Protein AF-A0A9W7NEQ5-F1 (afdb_monomer_lite)

Sequence (188 aa):
MRLIPLAAILAFLASCGEAAPPPHLGVPGGDADRGKLHIARYGCAACHRIPGFGASGQVGPPLDDFAVRGYIGGVLPNQPQNLVAWIVDPPAHAPGTAMPNLGVSREEARDIAAYLHTLGRREAKVFPPPRTLPVDPEAGEAERARAEARLNGYGWVDGQPGLARIPIDRAMELLESRGWDGIDHDPH

InterPro domains:
  IPR009056 Cytochrome c-like domain [PF00034] (33-119)
  IPR009056 Cytochrome c-like domain [PS51007] (30-120)
  IPR036909 Cytochrome c-like domain superfamily [G3DSA:1.10.760.10] (3-131)
  IPR036909 Cytochrome c-like domain superfamily [SSF46626] (2-120)

Radius of gyration: 28.55 Å; chains: 1; bounding box: 71×62×78 Å

pLDDT: mean 80.07, std 18.1, range [42.03, 98.75]

Structure (mmCIF, N/CA/C/O backbone):
data_AF-A0A9W7NEQ5-F1
#
_entry.id   AF-A0A9W7NEQ5-F1
#
loop_
_atom_site.group_PDB
_atom_site.id
_atom_site.type_symbol
_atom_site.label_atom_id
_atom_site.label_alt_id
_atom_site.label_comp_id
_atom_site.label_asym_id
_atom_site.label_entity_id
_atom_site.label_seq_id
_atom_site.pdbx_PDB_ins_code
_atom_site.Cartn_x
_atom_site.Cartn_y
_atom_site.Cartn_z
_atom_site.occupancy
_atom_site.B_iso_or_equiv
_atom_site.auth_seq_id
_atom_site.auth_comp_id
_atom_site.auth_asym_id
_atom_site.auth_atom_id
_atom_site.pdbx_PDB_model_num
ATOM 1 N N . MET A 1 1 ? 0.800 46.866 43.612 1.00 43.44 1 MET A N 1
ATOM 2 C CA . MET A 1 1 ? 0.175 45.541 43.801 1.00 43.44 1 MET A CA 1
ATOM 3 C C . MET A 1 1 ? -0.835 45.333 42.674 1.00 43.44 1 MET A C 1
ATOM 5 O O . MET A 1 1 ? -1.922 45.887 42.736 1.00 43.44 1 MET A O 1
ATOM 9 N N . ARG A 1 2 ? -0.438 44.678 41.576 1.00 45.62 2 ARG A N 1
ATOM 10 C CA . ARG A 1 2 ? -1.340 44.319 40.468 1.00 45.62 2 ARG A CA 1
ATOM 11 C C . ARG A 1 2 ? -1.388 42.797 40.412 1.00 45.62 2 ARG A C 1
ATOM 13 O O . ARG A 1 2 ? -0.387 42.168 40.092 1.00 45.62 2 ARG A O 1
ATOM 20 N N . LEU A 1 3 ? -2.520 42.240 40.830 1.00 51.78 3 LEU A N 1
ATOM 21 C CA . LEU A 1 3 ? -2.814 40.813 40.787 1.00 51.78 3 LEU A CA 1
ATOM 22 C C . LEU A 1 3 ? -3.040 40.429 39.323 1.00 51.78 3 LEU A C 1
ATOM 24 O O . LEU A 1 3 ? -4.019 40.854 38.715 1.00 51.78 3 LEU A O 1
ATOM 28 N N . ILE A 1 4 ? -2.108 39.673 38.749 1.00 55.28 4 ILE A N 1
ATOM 29 C CA . ILE A 1 4 ? -2.294 39.018 37.454 1.00 55.28 4 ILE A CA 1
ATOM 30 C C . ILE A 1 4 ? -3.106 37.745 37.741 1.00 55.28 4 ILE A C 1
ATOM 32 O O . ILE A 1 4 ? -2.661 36.941 38.564 1.00 55.28 4 ILE A O 1
ATOM 36 N N . PRO A 1 5 ? -4.299 37.552 37.149 1.00 50.84 5 PRO A N 1
ATOM 37 C CA . PRO A 1 5 ? -5.112 36.379 37.432 1.00 50.84 5 PRO A CA 1
ATOM 38 C C . PRO A 1 5 ? -4.415 35.126 36.892 1.00 50.84 5 PRO A C 1
ATOM 40 O O . PRO A 1 5 ? -4.170 34.990 35.695 1.00 50.84 5 PRO A O 1
ATOM 43 N N . LEU A 1 6 ? -4.134 34.195 37.803 1.00 52.03 6 LEU A N 1
ATOM 44 C CA . LEU A 1 6 ? -3.516 32.880 37.595 1.00 52.03 6 LEU A CA 1
ATOM 45 C C . LEU A 1 6 ? -4.436 31.893 36.833 1.00 52.03 6 LEU A C 1
ATOM 47 O O . LEU A 1 6 ? -4.402 30.693 37.072 1.00 52.03 6 LEU A O 1
ATOM 51 N N . ALA A 1 7 ? -5.304 32.394 35.952 1.00 49.19 7 ALA A N 1
ATOM 52 C CA . ALA A 1 7 ? -6.324 31.615 35.244 1.00 49.19 7 ALA A CA 1
ATOM 53 C C . ALA A 1 7 ? -5.970 31.339 33.770 1.00 49.19 7 ALA A C 1
ATOM 55 O O . ALA A 1 7 ? -6.752 30.723 33.056 1.00 49.19 7 ALA A O 1
ATOM 56 N N . ALA A 1 8 ? -4.797 31.774 33.303 1.00 48.91 8 ALA A N 1
ATOM 57 C CA . ALA A 1 8 ? -4.395 31.674 31.897 1.00 48.91 8 ALA A CA 1
ATOM 58 C C . ALA A 1 8 ? -3.292 30.626 31.628 1.00 48.91 8 ALA A C 1
ATOM 60 O O . ALA A 1 8 ? -2.572 30.743 30.643 1.00 48.91 8 ALA A O 1
ATOM 61 N N . ILE A 1 9 ? -3.124 29.616 32.495 1.00 55.94 9 ILE A N 1
ATOM 62 C CA . ILE A 1 9 ? -2.055 28.591 32.372 1.00 55.94 9 ILE A CA 1
ATOM 63 C C . ILE A 1 9 ? -2.632 27.168 32.176 1.00 55.94 9 ILE A C 1
ATOM 65 O O . ILE A 1 9 ? -1.968 26.171 32.424 1.00 55.94 9 ILE A O 1
ATOM 69 N N . LEU A 1 10 ? -3.875 27.023 31.704 1.00 54.09 10 LEU A N 1
ATOM 70 C CA . LEU A 1 10 ? -4.526 25.703 31.583 1.00 54.09 10 LEU A CA 1
ATOM 71 C C . LEU A 1 10 ? -5.261 25.475 30.253 1.00 54.09 10 LEU A C 1
ATOM 73 O O . LEU A 1 10 ? -6.306 24.840 30.214 1.00 54.09 10 LEU A O 1
ATOM 77 N N . ALA A 1 11 ? -4.704 25.957 29.140 1.00 52.69 11 ALA A N 1
ATOM 78 C CA . ALA A 1 11 ? -5.268 25.701 27.808 1.00 52.69 11 ALA A CA 1
ATOM 79 C C . ALA A 1 11 ? -4.212 25.322 26.750 1.00 52.69 11 ALA A C 1
ATOM 81 O O . ALA A 1 11 ? -4.318 25.727 25.598 1.00 52.69 11 ALA A O 1
ATOM 82 N N . PHE A 1 12 ? -3.186 24.549 27.126 1.00 54.44 12 PHE A N 1
ATOM 83 C CA . PHE A 1 12 ? -2.159 24.059 26.189 1.00 54.44 12 PHE A CA 1
ATOM 84 C C . PHE A 1 12 ? -1.875 22.553 26.328 1.00 54.44 12 PHE A C 1
ATOM 86 O O . PHE A 1 12 ? -0.744 22.102 26.191 1.00 54.44 12 PHE A O 1
ATOM 93 N N . LEU A 1 13 ? -2.904 21.746 26.598 1.00 58.00 13 LEU A N 1
ATOM 94 C CA . LEU A 1 13 ? -2.793 20.282 26.618 1.00 58.00 13 LEU A CA 1
ATOM 95 C C . LEU A 1 13 ? -3.934 19.637 25.828 1.00 58.00 13 LEU A C 1
ATOM 97 O O . LEU A 1 13 ? -4.789 18.973 26.398 1.00 58.00 13 LEU A O 1
ATOM 101 N N . ALA A 1 14 ? -3.960 19.851 24.512 1.00 51.56 14 ALA A N 1
ATOM 102 C CA . ALA A 1 14 ? -4.689 18.983 23.583 1.00 51.56 14 ALA A CA 1
ATOM 103 C C . ALA A 1 14 ? -4.223 19.232 22.141 1.00 51.56 14 ALA A C 1
ATOM 105 O O . ALA A 1 14 ? -4.971 19.716 21.300 1.00 51.56 14 ALA A O 1
ATOM 106 N N . SER A 1 15 ? -2.968 18.901 21.847 1.00 46.69 15 SER A N 1
ATOM 107 C CA . SER A 1 15 ? -2.581 18.575 20.472 1.00 46.69 15 SER A CA 1
ATOM 108 C C . SER A 1 15 ? -1.949 17.190 20.463 1.00 46.69 15 SER A C 1
ATOM 110 O O . SER A 1 15 ? -0.786 16.999 20.126 1.00 46.69 15 SER A O 1
ATOM 112 N N . CYS A 1 16 ? -2.735 16.194 20.875 1.00 54.56 16 CYS A N 1
ATOM 113 C CA . CYS A 1 16 ? -2.556 14.838 20.371 1.00 54.56 16 CYS A CA 1
ATOM 114 C C . CYS A 1 16 ? -3.200 14.801 18.982 1.00 54.56 16 CYS A C 1
ATOM 116 O O . CYS A 1 16 ? -4.266 14.227 18.787 1.00 54.56 16 CYS A O 1
ATOM 118 N N . GLY A 1 17 ? -2.598 15.517 18.032 1.00 46.06 17 GLY A N 1
ATOM 119 C CA . GLY A 1 17 ? -2.930 15.349 16.630 1.00 46.06 17 GLY A CA 1
ATOM 120 C C . GLY A 1 17 ? -2.322 14.031 16.189 1.00 46.06 17 GLY A C 1
ATOM 121 O O . GLY A 1 17 ? -1.107 13.953 16.017 1.00 46.06 17 GLY A O 1
ATOM 122 N N . GLU A 1 18 ? -3.150 12.998 16.040 1.00 54.78 18 GLU A N 1
ATOM 123 C CA . GLU A 1 18 ? -2.786 11.827 15.250 1.00 54.78 18 GLU A CA 1
ATOM 124 C C . GLU A 1 18 ? -2.321 12.377 13.900 1.00 54.78 18 GLU A C 1
ATOM 126 O O . GLU A 1 18 ? -3.115 12.977 13.170 1.00 54.78 18 GLU A O 1
ATOM 131 N N . ALA A 1 19 ? -1.016 12.311 13.625 1.00 54.59 19 ALA A N 1
ATOM 132 C CA . ALA A 1 19 ? -0.466 12.918 12.425 1.00 54.59 19 ALA A CA 1
ATOM 133 C C . ALA A 1 19 ? -1.208 12.318 11.228 1.00 54.59 19 ALA A C 1
ATOM 135 O O . ALA A 1 19 ? -1.122 11.108 10.977 1.00 54.59 19 ALA A O 1
ATOM 136 N N . ALA A 1 20 ? -1.987 13.158 10.541 1.00 57.09 20 ALA A N 1
ATOM 137 C CA . ALA A 1 20 ? -2.668 12.765 9.323 1.00 57.09 20 ALA A CA 1
ATOM 138 C C . ALA A 1 20 ? -1.617 12.175 8.368 1.00 57.09 20 ALA A C 1
ATOM 140 O O . ALA A 1 20 ? -0.475 12.654 8.356 1.00 57.09 20 ALA A O 1
ATOM 141 N N . PRO A 1 21 ? -1.953 11.119 7.602 1.00 59.00 21 PRO A N 1
ATOM 142 C CA . PRO A 1 21 ? -1.030 10.602 6.605 1.00 59.00 21 PRO A CA 1
ATOM 143 C C . PRO A 1 21 ? -0.540 11.766 5.739 1.00 59.00 21 PRO A C 1
ATOM 145 O O . PRO A 1 21 ? -1.328 12.672 5.438 1.00 59.00 21 PRO A O 1
ATOM 148 N N . PRO A 1 22 ? 0.748 11.783 5.354 1.00 63.16 22 PRO A N 1
ATOM 149 C CA . PRO A 1 22 ? 1.239 12.828 4.476 1.00 63.16 22 PRO A CA 1
ATOM 150 C C . PRO A 1 22 ? 0.346 12.876 3.224 1.00 63.16 22 PRO A C 1
ATOM 152 O O . PRO A 1 22 ? -0.146 11.826 2.805 1.00 63.16 22 PRO A O 1
ATOM 155 N N . PRO A 1 23 ? 0.120 14.054 2.614 1.00 65.62 23 PRO A N 1
ATOM 156 C CA . PRO A 1 23 ? -0.931 14.236 1.607 1.00 65.62 23 PRO A CA 1
ATOM 157 C C . PRO A 1 23 ? -0.896 13.216 0.459 1.00 65.62 23 PRO A C 1
ATOM 159 O O . PRO A 1 23 ? -1.940 12.823 -0.049 1.00 65.62 23 PRO A O 1
ATOM 162 N N . HIS A 1 24 ? 0.299 12.739 0.096 1.00 72.44 24 HIS A N 1
ATOM 163 C CA . HIS A 1 24 ? 0.505 11.743 -0.957 1.00 72.44 24 HIS A CA 1
ATOM 164 C C . HIS A 1 24 ? 0.035 10.322 -0.595 1.00 72.44 24 HIS A C 1
ATOM 166 O O . HIS A 1 24 ? -0.167 9.511 -1.489 1.00 72.44 24 HIS A O 1
ATOM 172 N N . LEU A 1 25 ? -0.157 10.008 0.690 1.00 82.50 25 LEU A N 1
ATOM 173 C CA . LEU A 1 25 ? -0.662 8.716 1.166 1.00 82.50 25 LEU A CA 1
ATOM 174 C C . LEU A 1 25 ? -2.154 8.746 1.519 1.00 82.50 25 LEU A C 1
ATOM 176 O O . LEU A 1 25 ? -2.711 7.703 1.866 1.00 82.50 25 LEU A O 1
ATOM 180 N N . GLY A 1 26 ? -2.817 9.902 1.430 1.00 87.88 26 GLY A N 1
ATOM 181 C CA . GLY A 1 26 ? -4.265 9.984 1.593 1.00 87.88 26 GLY A CA 1
ATOM 182 C C . GLY A 1 26 ? -4.972 9.143 0.529 1.00 87.88 26 GLY A C 1
ATOM 183 O O . GLY A 1 26 ? -4.686 9.283 -0.656 1.00 87.88 26 GLY A O 1
ATOM 184 N N . VAL A 1 27 ? -5.889 8.265 0.942 1.00 93.62 27 VAL A N 1
ATOM 185 C CA . VAL A 1 27 ? -6.661 7.409 0.030 1.00 93.62 27 VAL A CA 1
ATOM 186 C C . VAL A 1 27 ? -8.074 7.985 -0.104 1.00 93.62 27 VAL A C 1
ATOM 188 O O . VAL A 1 27 ? -8.868 7.843 0.828 1.00 93.62 27 VAL A O 1
ATOM 191 N N . PRO A 1 28 ? -8.426 8.654 -1.221 1.00 92.19 28 PRO A N 1
ATOM 192 C CA . PRO A 1 28 ? -9.745 9.258 -1.374 1.00 92.19 28 PRO A CA 1
ATOM 193 C C . PRO A 1 28 ? -10.868 8.225 -1.245 1.00 92.19 28 PRO A C 1
ATOM 195 O O . PRO A 1 28 ? -10.876 7.206 -1.940 1.00 92.19 28 PRO A O 1
ATOM 198 N N . GLY A 1 29 ? -11.819 8.505 -0.353 1.00 93.25 29 GLY A N 1
ATOM 199 C CA . GLY A 1 29 ? -12.940 7.611 -0.058 1.00 93.25 29 GLY A CA 1
ATOM 200 C C . GLY A 1 29 ? -12.568 6.345 0.721 1.00 93.25 29 GLY A C 1
ATOM 201 O O . GLY A 1 29 ? -13.421 5.475 0.841 1.00 93.25 29 GLY A O 1
ATOM 202 N N . GLY A 1 30 ? -11.333 6.224 1.218 1.00 96.44 30 GLY A N 1
ATOM 203 C CA . GLY A 1 30 ? -10.921 5.139 2.107 1.00 96.44 30 GLY A CA 1
ATOM 204 C C . GLY A 1 30 ? -11.098 5.503 3.583 1.00 96.44 30 GLY A C 1
ATOM 205 O O . GLY A 1 30 ? -10.831 6.632 3.993 1.00 96.44 30 GLY A O 1
ATOM 206 N N . ASP A 1 31 ? -11.515 4.528 4.378 1.00 96.75 31 ASP A N 1
ATOM 207 C CA . ASP A 1 31 ? -11.691 4.604 5.827 1.00 96.75 31 ASP A CA 1
ATOM 208 C C . ASP A 1 31 ? -10.787 3.568 6.508 1.00 96.75 31 ASP A C 1
ATOM 210 O O . ASP A 1 31 ? -10.919 2.361 6.292 1.00 96.75 31 ASP A O 1
ATOM 214 N N . ALA A 1 32 ? -9.841 4.042 7.322 1.00 95.31 32 ALA A N 1
ATOM 215 C CA . ALA A 1 32 ? -8.855 3.184 7.971 1.00 95.31 32 ALA A CA 1
ATOM 216 C C . ALA A 1 32 ? -9.473 2.246 9.025 1.00 95.31 32 ALA A C 1
ATOM 218 O O . ALA A 1 32 ? -8.981 1.128 9.203 1.00 95.31 32 ALA A O 1
ATOM 219 N N . ASP A 1 33 ? -10.553 2.653 9.693 1.00 95.00 33 ASP A N 1
ATOM 220 C CA . ASP A 1 33 ? -11.215 1.817 10.695 1.00 95.00 33 ASP A CA 1
ATOM 221 C C . ASP A 1 33 ? -11.945 0.659 10.015 1.00 95.00 33 ASP A C 1
ATOM 223 O O . ASP A 1 33 ? -11.783 -0.500 10.411 1.00 95.00 33 ASP A O 1
ATOM 227 N N . ARG A 1 34 ? -12.656 0.936 8.912 1.00 97.88 34 ARG A N 1
ATOM 228 C CA . ARG A 1 34 ? -13.213 -0.127 8.057 1.00 97.88 34 ARG A CA 1
ATOM 229 C C . ARG A 1 34 ? -12.116 -0.992 7.444 1.00 97.88 34 ARG A C 1
ATOM 231 O O . ARG A 1 34 ? -12.252 -2.213 7.404 1.00 97.88 34 ARG A O 1
ATOM 238 N N . GLY A 1 35 ? -10.995 -0.391 7.050 1.00 97.69 35 GLY A N 1
ATOM 239 C CA . GLY A 1 35 ? -9.832 -1.099 6.519 1.00 97.69 35 GLY A CA 1
ATOM 240 C C . GLY A 1 35 ? -9.308 -2.165 7.470 1.00 97.69 35 GLY A C 1
ATOM 241 O O . GLY A 1 35 ? -9.060 -3.298 7.059 1.00 97.69 35 GLY A O 1
ATOM 242 N N . LYS A 1 36 ? -9.221 -1.839 8.763 1.00 96.25 36 LYS A N 1
ATOM 243 C CA . LYS A 1 36 ? -8.833 -2.793 9.807 1.00 96.25 36 LYS A CA 1
ATOM 244 C C . LYS A 1 36 ? -9.791 -3.988 9.889 1.00 96.25 36 LYS A C 1
ATOM 246 O O . LYS A 1 36 ? -9.337 -5.121 10.058 1.00 96.25 36 LYS A O 1
ATOM 251 N N . LEU A 1 37 ? -11.099 -3.757 9.746 1.00 97.25 37 LEU A N 1
ATOM 252 C CA . LEU A 1 37 ? -12.108 -4.825 9.728 1.00 97.25 37 LEU A CA 1
ATOM 253 C C . LEU A 1 37 ? -11.957 -5.720 8.493 1.00 97.25 37 LEU A C 1
ATOM 255 O O . LEU A 1 37 ? -11.988 -6.945 8.613 1.00 97.25 37 LEU A O 1
ATOM 259 N N . HIS A 1 38 ? -11.729 -5.128 7.319 1.00 98.12 38 HIS A N 1
ATOM 260 C CA . HIS A 1 38 ? -11.512 -5.883 6.084 1.00 98.12 38 HIS A CA 1
ATOM 261 C C . HIS A 1 38 ? -10.237 -6.724 6.144 1.00 98.12 38 HIS A C 1
ATOM 263 O O . HIS A 1 38 ? -10.257 -7.875 5.723 1.00 98.12 38 HIS A O 1
ATOM 269 N N . ILE A 1 39 ? -9.155 -6.210 6.739 1.00 97.44 39 ILE A N 1
ATOM 270 C CA . ILE A 1 39 ? -7.913 -6.973 6.958 1.00 97.44 39 ILE A CA 1
ATOM 271 C C . ILE A 1 39 ? -8.168 -8.229 7.798 1.00 97.44 39 ILE A C 1
ATOM 273 O O . ILE A 1 39 ? -7.636 -9.298 7.485 1.00 97.44 39 ILE A O 1
ATOM 277 N N . ALA A 1 40 ? -8.998 -8.122 8.842 1.00 95.75 40 ALA A N 1
ATOM 278 C CA . ALA A 1 40 ? -9.405 -9.280 9.634 1.00 95.75 40 ALA A CA 1
ATOM 279 C C . ALA A 1 40 ? -10.238 -10.262 8.796 1.00 95.75 40 ALA A C 1
ATOM 281 O O . ALA A 1 40 ? -9.951 -11.457 8.778 1.00 95.75 40 ALA A O 1
ATOM 282 N N . ARG A 1 41 ? -11.244 -9.752 8.076 1.00 97.31 41 ARG A N 1
ATOM 283 C CA . ARG A 1 41 ? -12.193 -10.551 7.288 1.00 97.31 41 ARG A CA 1
ATOM 284 C C . ARG A 1 41 ? -11.530 -11.310 6.138 1.00 97.31 41 ARG A C 1
ATOM 286 O O . ARG A 1 41 ? -11.829 -12.483 5.946 1.00 97.31 41 ARG A O 1
ATOM 293 N N . TYR A 1 42 ? -10.643 -10.656 5.391 1.00 97.81 42 TYR A N 1
ATOM 294 C CA . TYR A 1 42 ? -9.905 -11.255 4.274 1.00 97.81 42 TYR A CA 1
ATOM 295 C C . TYR A 1 42 ? -8.691 -12.079 4.730 1.00 97.81 42 TYR A C 1
ATOM 297 O O . TYR A 1 42 ? -7.998 -12.663 3.901 1.00 97.81 42 TYR A O 1
ATOM 305 N N . GLY A 1 43 ? -8.423 -12.149 6.040 1.00 95.94 43 GLY A N 1
ATOM 306 C CA . GLY A 1 43 ? -7.395 -13.022 6.596 1.00 95.94 43 GLY A CA 1
ATOM 307 C C . GLY A 1 43 ? -5.967 -12.607 6.242 1.00 95.94 43 GLY A C 1
ATOM 308 O O . GLY A 1 43 ? -5.084 -13.460 6.197 1.00 95.94 43 GLY A O 1
ATOM 309 N N . CYS A 1 44 ? -5.695 -11.316 6.020 1.00 97.31 44 CYS A N 1
ATOM 310 C CA . CYS A 1 44 ? -4.364 -10.852 5.600 1.00 97.31 44 CYS A CA 1
ATOM 311 C C . CYS A 1 44 ? -3.260 -11.252 6.600 1.00 97.31 44 CYS A C 1
ATOM 313 O O . CYS A 1 44 ? -2.124 -11.529 6.213 1.00 97.31 44 CYS A O 1
ATOM 315 N N . ALA A 1 45 ? -3.615 -11.339 7.886 1.00 95.62 45 ALA A N 1
ATOM 316 C CA . ALA A 1 45 ? -2.731 -11.747 8.976 1.00 95.62 45 ALA A CA 1
ATOM 317 C C . ALA A 1 45 ? -2.300 -13.233 8.925 1.00 95.62 45 ALA A C 1
ATOM 319 O O . ALA A 1 45 ? -1.369 -13.631 9.623 1.00 95.62 45 ALA A O 1
ATOM 320 N N . ALA A 1 46 ? -2.943 -14.064 8.093 1.00 95.44 46 ALA A N 1
ATOM 321 C CA . ALA A 1 46 ? -2.512 -15.444 7.856 1.00 95.44 46 ALA A CA 1
ATOM 322 C C . ALA A 1 46 ? -1.196 -15.510 7.062 1.00 95.44 46 ALA A C 1
ATOM 324 O O . ALA A 1 46 ? -0.402 -16.431 7.250 1.00 95.44 46 ALA A O 1
ATOM 325 N N . CYS A 1 47 ? -0.941 -14.517 6.204 1.00 97.19 47 CYS A N 1
ATOM 326 C CA . CYS A 1 47 ? 0.275 -14.440 5.392 1.00 97.19 47 CYS A CA 1
ATOM 327 C C . CYS A 1 47 ? 1.249 -13.372 5.888 1.00 97.19 47 CYS A C 1
ATOM 329 O O . CYS A 1 47 ? 2.454 -13.578 5.776 1.00 97.19 47 CYS A O 1
ATOM 331 N N . HIS A 1 48 ? 0.747 -12.272 6.447 1.00 97.62 48 HIS A N 1
ATOM 332 C CA . HIS A 1 48 ? 1.549 -11.136 6.888 1.00 97.62 48 HIS A CA 1
ATOM 333 C C . HIS A 1 48 ? 1.555 -10.993 8.409 1.00 97.62 48 HIS A C 1
ATOM 335 O O . HIS A 1 48 ? 0.554 -11.246 9.076 1.00 97.62 48 HIS A O 1
ATOM 341 N N . ARG A 1 49 ? 2.650 -10.462 8.954 1.00 95.12 49 ARG A N 1
ATOM 342 C CA . ARG A 1 49 ? 2.645 -9.848 10.284 1.00 95.12 49 ARG A CA 1
ATOM 343 C C . ARG A 1 49 ? 2.069 -8.440 10.189 1.00 95.12 49 ARG A C 1
ATOM 345 O O . ARG A 1 49 ? 2.548 -7.639 9.385 1.00 95.12 49 ARG A O 1
ATOM 352 N N . ILE A 1 50 ? 1.064 -8.145 11.011 1.00 94.06 50 ILE A N 1
ATOM 353 C CA . ILE A 1 50 ? 0.386 -6.845 11.048 1.00 94.06 50 ILE A CA 1
ATOM 354 C C . ILE A 1 50 ? 0.209 -6.428 12.517 1.00 94.06 50 ILE A C 1
ATOM 356 O O . ILE A 1 50 ? -0.364 -7.203 13.290 1.00 94.06 50 ILE A O 1
ATOM 360 N N . PRO A 1 51 ? 0.657 -5.228 12.932 1.00 88.25 51 PRO A N 1
ATOM 361 C CA . PRO A 1 51 ? 0.485 -4.760 14.303 1.00 88.25 51 PRO A CA 1
ATOM 362 C C . PRO A 1 51 ? -0.976 -4.797 14.760 1.00 88.25 51 PRO A C 1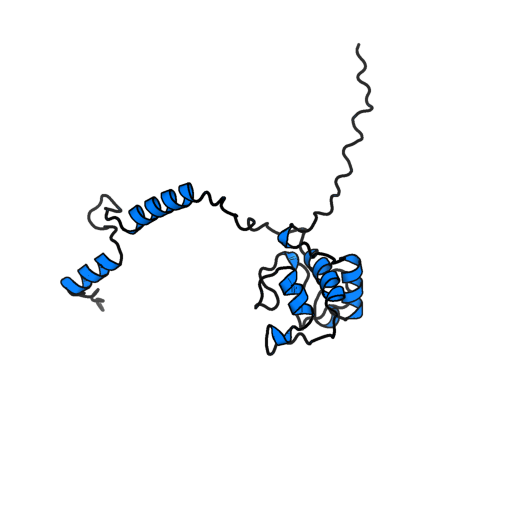
ATOM 364 O O . PRO A 1 51 ? -1.871 -4.295 14.082 1.00 88.25 51 PRO A O 1
ATOM 367 N N . GLY A 1 52 ? -1.223 -5.364 15.942 1.00 85.25 52 GLY A N 1
ATOM 368 C CA . GLY A 1 52 ? -2.565 -5.439 1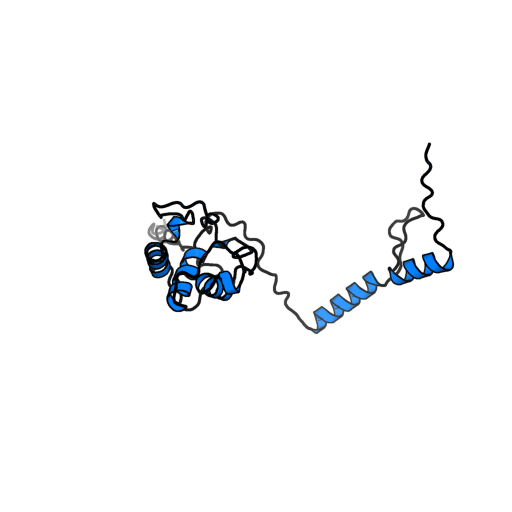6.527 1.00 85.25 52 GLY A CA 1
ATOM 369 C C . GLY A 1 52 ? -3.445 -6.580 16.007 1.00 85.25 52 GLY A C 1
ATOM 370 O O . GLY A 1 52 ? -4.615 -6.641 16.384 1.00 85.25 52 GLY A O 1
ATOM 371 N N . PHE A 1 53 ? -2.904 -7.491 15.194 1.00 88.88 53 PHE A N 1
ATOM 372 C CA . PHE A 1 53 ? -3.559 -8.741 14.804 1.00 88.88 53 PHE A CA 1
ATOM 373 C C . PHE A 1 53 ? -2.877 -9.924 15.502 1.00 88.88 53 PHE A C 1
ATOM 375 O O . PHE A 1 53 ? -1.655 -9.981 15.593 1.00 88.88 53 PHE A O 1
ATOM 382 N N . GLY A 1 54 ? -3.672 -10.861 16.033 1.00 75.62 54 GLY A N 1
ATOM 383 C CA . GLY A 1 54 ? -3.147 -12.010 16.787 1.00 75.62 54 GLY A CA 1
ATOM 384 C C . GLY A 1 54 ? -2.473 -13.075 15.913 1.00 75.62 54 GLY A C 1
ATOM 385 O O . GLY A 1 54 ? -1.572 -13.767 16.377 1.00 75.62 54 GLY A O 1
ATOM 386 N N . ALA A 1 55 ? -2.887 -13.193 14.648 1.00 78.88 55 ALA A N 1
ATOM 387 C CA . ALA A 1 55 ? -2.208 -14.025 13.659 1.00 78.88 55 ALA A CA 1
ATOM 388 C C . ALA A 1 55 ? -1.009 -13.270 13.059 1.00 78.88 55 ALA A C 1
ATOM 390 O O . ALA A 1 55 ? -1.066 -12.059 12.855 1.00 78.88 55 ALA A O 1
ATOM 391 N N . SER A 1 56 ? 0.082 -13.990 12.796 1.00 84.56 56 SER A N 1
ATOM 392 C CA . SER A 1 56 ? 1.341 -13.420 12.306 1.00 84.56 56 SER A CA 1
ATOM 393 C C . SER A 1 56 ? 1.970 -14.357 11.279 1.00 84.56 56 SER A C 1
ATOM 395 O O . SER A 1 56 ? 2.811 -15.203 11.597 1.00 84.56 56 SER A O 1
ATOM 397 N N . GLY A 1 57 ? 1.502 -14.239 10.039 1.00 88.12 57 GLY A N 1
ATOM 398 C CA . GLY A 1 57 ? 2.043 -14.984 8.911 1.00 88.12 57 GLY A CA 1
ATOM 399 C C . GLY A 1 57 ? 3.445 -14.517 8.510 1.00 88.12 57 GLY A C 1
ATOM 400 O O . GLY A 1 57 ? 3.830 -13.368 8.731 1.00 88.12 57 GLY A O 1
ATOM 401 N N . GLN A 1 58 ? 4.210 -15.430 7.911 1.00 91.25 58 GLN A N 1
ATOM 402 C CA . GLN A 1 58 ? 5.582 -15.192 7.429 1.00 91.25 58 GLN A CA 1
ATOM 403 C C . GLN A 1 58 ? 5.742 -15.496 5.931 1.00 91.25 58 GLN A C 1
ATOM 405 O O . GLN A 1 58 ? 6.851 -15.467 5.408 1.00 91.25 58 GLN A O 1
ATOM 410 N N . VAL A 1 59 ? 4.636 -15.801 5.243 1.00 94.62 59 VAL A N 1
ATOM 411 C CA . VAL A 1 59 ? 4.623 -16.042 3.792 1.00 94.62 59 VAL A CA 1
ATOM 412 C C . VAL A 1 59 ? 4.830 -14.727 3.044 1.00 94.62 59 VAL A C 1
ATOM 414 O O . VAL A 1 59 ? 5.624 -14.649 2.112 1.00 94.62 59 VAL A O 1
ATOM 417 N N . GLY A 1 60 ? 4.112 -13.687 3.465 1.00 93.75 60 GLY A N 1
ATOM 418 C CA . GLY A 1 60 ? 4.304 -12.325 2.998 1.00 93.75 60 GLY A CA 1
ATOM 419 C C . GLY A 1 60 ? 5.262 -11.556 3.912 1.00 93.75 60 GLY A C 1
ATOM 420 O O . GLY A 1 60 ? 5.421 -11.901 5.086 1.00 93.75 60 GLY A O 1
ATOM 421 N N . PRO A 1 61 ? 5.885 -10.473 3.415 1.00 94.12 61 PRO A N 1
ATOM 422 C CA . PRO A 1 61 ? 6.702 -9.609 4.255 1.00 94.12 61 PRO A CA 1
ATOM 423 C C . PRO A 1 61 ? 5.857 -8.980 5.378 1.00 94.12 61 PRO A C 1
ATOM 425 O O . PRO A 1 61 ? 4.653 -8.781 5.193 1.00 94.12 61 PRO A O 1
ATOM 428 N N . PRO A 1 62 ? 6.463 -8.595 6.516 1.00 94.75 62 PRO A N 1
ATOM 429 C CA . PRO A 1 62 ? 5.772 -7.817 7.551 1.00 94.75 62 PRO A CA 1
ATOM 430 C C . PRO A 1 62 ? 5.106 -6.564 6.970 1.00 94.75 62 PRO A C 1
ATOM 432 O O . PRO A 1 62 ? 5.548 -6.091 5.925 1.00 94.75 62 PRO A O 1
ATOM 435 N N . LEU A 1 63 ? 4.088 -5.995 7.617 1.00 95.88 63 LEU A N 1
ATOM 436 C CA . LEU A 1 63 ? 3.428 -4.745 7.192 1.00 95.88 63 LEU A CA 1
ATOM 437 C C . LEU A 1 63 ? 3.549 -3.615 8.230 1.00 95.88 63 LEU A C 1
ATOM 439 O O . LEU A 1 63 ? 2.954 -2.559 8.047 1.00 95.88 63 LEU A O 1
ATOM 443 N N . ASP A 1 64 ? 4.335 -3.814 9.291 1.00 92.38 64 ASP A N 1
ATOM 444 C CA . ASP A 1 64 ? 4.438 -2.912 10.449 1.00 92.38 64 ASP A CA 1
ATOM 445 C C . ASP A 1 64 ? 4.800 -1.461 10.075 1.00 92.38 64 ASP A C 1
ATOM 447 O O . ASP A 1 64 ? 4.242 -0.519 10.634 1.00 92.38 64 ASP A O 1
ATOM 451 N N . ASP A 1 65 ? 5.654 -1.299 9.061 1.00 91.12 65 ASP A N 1
ATOM 452 C CA . ASP A 1 65 ? 6.136 -0.009 8.557 1.00 91.12 65 ASP A CA 1
ATOM 453 C C . ASP A 1 65 ? 5.729 0.227 7.099 1.00 91.12 65 ASP A C 1
ATOM 455 O O . ASP A 1 65 ? 6.517 0.673 6.262 1.00 91.12 65 ASP A O 1
ATOM 459 N N . PHE A 1 66 ? 4.509 -0.163 6.734 1.00 94.56 66 PHE A N 1
ATOM 460 C CA . PHE A 1 66 ? 4.098 -0.136 5.335 1.00 94.56 66 PHE A CA 1
ATOM 461 C C . PHE A 1 66 ? 4.097 1.278 4.724 1.00 94.56 66 PHE A C 1
ATOM 463 O O . PHE A 1 66 ? 4.529 1.444 3.583 1.00 94.56 66 PHE A O 1
ATOM 470 N N . ALA A 1 67 ? 3.677 2.304 5.470 1.00 92.94 67 ALA A N 1
ATOM 471 C CA . ALA A 1 67 ? 3.544 3.671 4.958 1.00 92.94 67 ALA A CA 1
ATOM 472 C C . ALA A 1 67 ? 4.873 4.294 4.499 1.00 92.94 67 ALA A C 1
ATOM 474 O O . ALA A 1 67 ? 4.867 5.206 3.679 1.00 92.94 67 ALA A O 1
ATOM 475 N N . VAL A 1 68 ? 6.013 3.809 5.001 1.00 89.81 68 VAL A N 1
ATOM 476 C CA . VAL A 1 68 ? 7.342 4.344 4.652 1.00 89.81 68 VAL A CA 1
ATOM 477 C C . VAL A 1 68 ? 8.029 3.572 3.528 1.00 89.81 68 VAL A C 1
ATOM 479 O O . VAL A 1 68 ? 9.154 3.893 3.145 1.00 89.81 68 VAL A O 1
ATOM 482 N N . ARG A 1 69 ? 7.381 2.536 2.985 1.00 91.56 69 ARG A N 1
ATOM 483 C CA . ARG A 1 69 ? 7.942 1.749 1.883 1.00 91.56 69 ARG A CA 1
ATOM 484 C C . ARG A 1 69 ? 7.889 2.530 0.587 1.00 91.56 69 ARG A C 1
ATOM 486 O O . ARG A 1 69 ? 6.888 3.169 0.292 1.00 91.56 69 ARG A O 1
ATOM 493 N N . GLY A 1 70 ? 8.934 2.388 -0.226 1.00 93.44 70 GLY A N 1
ATOM 494 C CA . GLY A 1 70 ? 8.954 2.938 -1.582 1.00 93.44 70 GLY A CA 1
ATOM 495 C C . GLY A 1 70 ? 8.136 2.122 -2.587 1.00 93.44 70 GLY A C 1
ATOM 496 O O . GLY A 1 70 ? 7.608 2.693 -3.537 1.00 93.44 70 GLY A O 1
ATOM 497 N N . TYR A 1 71 ? 8.001 0.807 -2.369 1.00 95.62 71 TYR A N 1
ATOM 498 C CA . TYR A 1 71 ? 7.403 -0.115 -3.338 1.00 95.62 71 TYR A CA 1
ATOM 499 C C . TYR A 1 71 ? 6.421 -1.109 -2.709 1.00 95.62 71 TYR A C 1
ATOM 501 O O . TYR A 1 71 ? 6.612 -1.584 -1.589 1.00 95.62 71 TYR A O 1
ATOM 509 N N . ILE A 1 72 ? 5.404 -1.465 -3.489 1.00 97.44 72 ILE A N 1
ATOM 510 C CA . ILE A 1 72 ? 4.386 -2.481 -3.227 1.00 97.44 72 ILE A CA 1
ATOM 511 C C . ILE A 1 72 ? 4.749 -3.713 -4.054 1.00 97.44 72 ILE A C 1
ATOM 513 O O . ILE A 1 72 ? 4.980 -3.605 -5.261 1.00 97.44 72 ILE A O 1
ATOM 517 N N . GLY A 1 73 ? 4.868 -4.871 -3.399 1.00 94.06 73 GLY A N 1
ATOM 518 C CA . GLY A 1 73 ? 5.252 -6.124 -4.063 1.00 94.06 73 GLY A CA 1
ATOM 519 C C . GLY A 1 73 ? 6.620 -6.085 -4.759 1.00 94.06 73 GLY A C 1
ATOM 520 O O . GLY A 1 73 ? 6.910 -6.956 -5.567 1.00 94.06 73 GLY A O 1
ATOM 521 N N . GLY A 1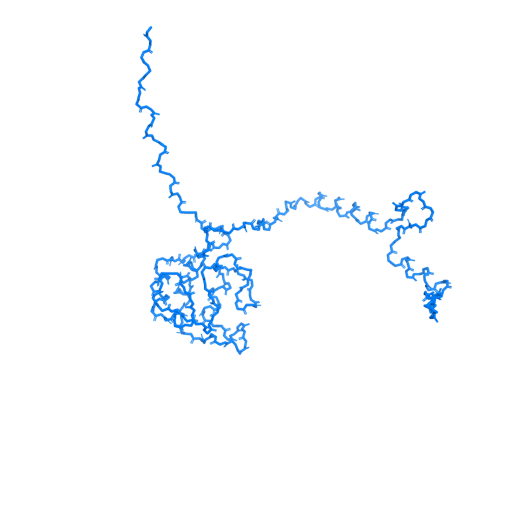 74 ? 7.438 -5.058 -4.494 1.00 95.38 74 GLY A N 1
ATOM 522 C CA . GLY A 1 74 ? 8.691 -4.801 -5.209 1.00 95.38 74 GLY A CA 1
ATOM 523 C C . GLY A 1 74 ? 8.529 -4.270 -6.640 1.00 95.38 74 GLY A C 1
ATOM 524 O O . GLY A 1 74 ? 9.539 -4.067 -7.302 1.00 95.38 74 GLY A O 1
ATOM 525 N N . VAL A 1 75 ? 7.301 -4.029 -7.116 1.00 96.19 75 VAL A N 1
ATOM 526 C CA . VAL A 1 75 ? 7.026 -3.728 -8.536 1.00 96.19 75 VAL A CA 1
ATOM 527 C C . VAL A 1 75 ? 6.320 -2.394 -8.778 1.00 96.19 75 VAL A C 1
ATOM 529 O O . VAL A 1 75 ? 6.541 -1.768 -9.810 1.00 96.19 75 VAL A O 1
ATOM 532 N N . LEU A 1 76 ? 5.492 -1.923 -7.841 1.00 95.69 76 LEU A N 1
ATOM 533 C CA . LEU A 1 76 ? 4.734 -0.678 -7.998 1.00 95.69 76 LEU A CA 1
ATOM 534 C C . LEU A 1 76 ? 5.199 0.370 -6.984 1.00 95.69 76 LEU A C 1
ATOM 536 O O . LEU A 1 76 ? 5.367 0.020 -5.818 1.00 95.69 76 LEU A O 1
ATOM 540 N N . PRO A 1 77 ? 5.347 1.654 -7.356 1.00 95.81 77 PRO A N 1
ATOM 541 C CA . PRO A 1 77 ? 5.572 2.720 -6.384 1.00 95.81 77 PRO A CA 1
ATOM 542 C C . PRO A 1 77 ? 4.452 2.766 -5.340 1.00 95.81 77 PRO A C 1
ATOM 544 O O . PRO A 1 77 ? 3.277 2.633 -5.699 1.00 95.81 77 PRO A O 1
ATOM 547 N N . ASN A 1 78 ? 4.797 2.986 -4.071 1.00 95.75 78 ASN A N 1
ATOM 548 C CA . ASN A 1 78 ? 3.830 3.042 -2.977 1.00 95.75 78 ASN A CA 1
ATOM 549 C C . ASN A 1 78 ? 3.001 4.331 -3.029 1.00 95.75 78 ASN A C 1
ATOM 551 O O . ASN A 1 78 ? 3.379 5.371 -2.494 1.00 95.75 78 ASN A O 1
ATOM 555 N N . GLN A 1 79 ? 1.895 4.259 -3.761 1.00 95.00 79 GLN A N 1
ATOM 556 C CA . GLN A 1 79 ? 0.935 5.334 -3.976 1.00 95.00 79 GLN A CA 1
ATOM 557 C C . GLN A 1 79 ? -0.481 4.774 -3.779 1.00 95.00 79 GLN A C 1
ATOM 559 O O . GLN A 1 79 ? -0.710 3.607 -4.119 1.00 95.00 79 GLN A O 1
ATOM 564 N N . PRO A 1 80 ? -1.451 5.575 -3.299 1.00 95.50 80 PRO A N 1
ATOM 565 C CA . PRO A 1 80 ? -2.814 5.126 -2.999 1.00 95.50 80 PRO A CA 1
ATOM 566 C C . PRO A 1 80 ? -3.460 4.278 -4.101 1.00 95.50 80 PRO A C 1
ATOM 568 O O . PRO A 1 80 ? -3.918 3.165 -3.854 1.00 95.50 80 PRO A O 1
ATOM 571 N N . GLN A 1 81 ? -3.450 4.770 -5.339 1.00 96.69 81 GLN A N 1
ATOM 572 C CA . GLN A 1 81 ? -4.048 4.090 -6.487 1.00 96.69 81 GLN A CA 1
ATOM 573 C C . GLN A 1 81 ? -3.368 2.755 -6.814 1.00 96.69 81 GLN A C 1
ATOM 575 O O . GLN A 1 81 ? -4.049 1.800 -7.188 1.00 96.69 81 GLN A O 1
ATOM 580 N N . ASN A 1 82 ? -2.049 2.674 -6.625 1.00 98.19 82 ASN A N 1
ATOM 581 C CA . ASN A 1 82 ? -1.277 1.464 -6.887 1.00 98.19 82 ASN A CA 1
ATOM 582 C C . ASN A 1 82 ? -1.546 0.410 -5.819 1.00 98.19 82 ASN A C 1
ATOM 584 O O . ASN A 1 82 ? -1.690 -0.762 -6.148 1.00 98.19 82 ASN A O 1
ATOM 588 N N . LEU A 1 83 ? -1.663 0.821 -4.554 1.00 98.44 83 LEU A N 1
ATOM 589 C CA . LEU A 1 83 ? -1.991 -0.096 -3.468 1.00 98.44 83 LEU A CA 1
ATOM 590 C C . LEU A 1 83 ? -3.395 -0.669 -3.626 1.00 98.44 83 LEU A C 1
ATOM 592 O O . LEU A 1 83 ? -3.586 -1.872 -3.485 1.00 98.44 83 LEU A O 1
ATOM 596 N N . VAL A 1 84 ? -4.363 0.172 -3.991 1.00 98.69 84 VAL A N 1
ATOM 597 C CA . VAL A 1 84 ? -5.723 -0.284 -4.297 1.00 98.69 84 VAL A CA 1
ATOM 598 C C . VAL A 1 84 ? -5.713 -1.278 -5.458 1.00 98.69 84 VAL A C 1
ATOM 600 O O . VAL A 1 84 ? -6.359 -2.315 -5.364 1.00 98.69 84 VAL A O 1
ATOM 603 N N . ALA A 1 85 ? -4.987 -0.990 -6.542 1.00 98.50 85 ALA A N 1
ATOM 604 C CA . ALA A 1 85 ? -4.892 -1.899 -7.685 1.00 98.50 85 ALA A CA 1
ATOM 605 C C . ALA A 1 85 ? -4.233 -3.237 -7.302 1.00 98.50 85 ALA A C 1
ATOM 607 O O . ALA A 1 85 ? -4.788 -4.294 -7.590 1.00 98.50 85 ALA A O 1
ATOM 608 N N . TRP A 1 86 ? -3.131 -3.181 -6.547 1.00 98.62 86 TRP A N 1
ATOM 609 C CA . TRP A 1 86 ? -2.442 -4.357 -6.025 1.00 98.62 86 TRP A CA 1
ATOM 610 C C . TRP A 1 86 ? -3.342 -5.229 -5.150 1.00 98.62 86 TRP A C 1
ATOM 612 O O . TRP A 1 86 ? -3.359 -6.434 -5.334 1.00 98.62 86 TRP A O 1
ATOM 622 N N . ILE A 1 87 ? -4.099 -4.650 -4.211 1.00 98.69 87 ILE A N 1
ATOM 623 C CA . ILE A 1 87 ? -4.987 -5.419 -3.320 1.00 98.69 87 ILE A CA 1
ATOM 624 C C . ILE A 1 87 ? -6.111 -6.109 -4.108 1.00 98.69 87 ILE A C 1
ATOM 626 O O . ILE A 1 87 ? -6.516 -7.213 -3.746 1.00 98.69 87 ILE A O 1
ATOM 630 N N . VAL A 1 88 ? -6.610 -5.469 -5.171 1.00 98.69 88 VAL A N 1
ATOM 631 C CA . VAL A 1 88 ? -7.681 -6.018 -6.015 1.00 98.69 88 VAL A CA 1
ATOM 632 C C . VAL A 1 88 ? -7.184 -7.187 -6.868 1.00 98.69 88 VAL A C 1
ATOM 634 O O . VAL A 1 88 ? -7.887 -8.189 -6.971 1.00 98.69 88 VAL A O 1
ATOM 637 N N . ASP A 1 89 ? -6.004 -7.075 -7.486 1.00 98.50 89 ASP A N 1
ATOM 638 C CA . ASP A 1 89 ? -5.476 -8.128 -8.364 1.00 98.50 89 ASP A CA 1
ATOM 639 C C . ASP A 1 89 ? -3.933 -8.180 -8.387 1.00 98.50 89 ASP A C 1
ATOM 641 O O . ASP A 1 89 ? -3.297 -7.698 -9.330 1.00 98.50 89 ASP A O 1
ATOM 645 N N . PRO A 1 90 ? -3.289 -8.766 -7.358 1.00 98.38 90 PRO A N 1
ATOM 646 C CA . PRO A 1 90 ? -1.830 -8.819 -7.294 1.00 98.38 90 PRO A CA 1
ATOM 647 C C . PRO A 1 90 ? -1.175 -9.535 -8.497 1.00 98.38 90 PRO A C 1
ATOM 649 O O . PRO A 1 90 ? -0.201 -8.995 -9.036 1.00 98.38 90 PRO A O 1
ATOM 652 N N . PRO A 1 91 ? -1.675 -10.699 -8.979 1.00 98.25 91 PRO A N 1
ATOM 653 C CA . PRO A 1 91 ? -1.098 -11.388 -10.138 1.00 98.25 91 PRO A CA 1
ATOM 654 C C . PRO A 1 91 ? -1.087 -10.575 -11.438 1.00 98.25 91 PRO A C 1
ATOM 656 O O . PRO A 1 91 ? -0.187 -10.775 -12.255 1.00 98.25 91 PRO A O 1
ATOM 659 N N . ALA A 1 92 ? -2.026 -9.640 -11.629 1.00 98.06 92 ALA A N 1
ATOM 660 C CA . ALA A 1 92 ? -2.027 -8.748 -12.792 1.00 98.06 92 ALA A CA 1
ATOM 661 C C . ALA A 1 92 ? -0.850 -7.755 -12.792 1.00 98.06 92 ALA A C 1
ATOM 663 O O . ALA A 1 92 ? -0.452 -7.263 -13.848 1.00 98.06 92 ALA A O 1
ATOM 664 N N . HIS A 1 93 ? -0.282 -7.463 -11.620 1.00 97.75 93 HIS A N 1
ATOM 665 C CA . HIS A 1 93 ? 0.839 -6.536 -11.456 1.00 97.75 93 HIS A CA 1
ATOM 666 C C . HIS A 1 93 ? 2.188 -7.243 -11.290 1.00 97.75 93 HIS A C 1
ATOM 668 O O . HIS A 1 93 ? 3.215 -6.706 -11.701 1.00 97.75 93 HIS A O 1
ATOM 674 N N . ALA A 1 94 ? 2.193 -8.437 -10.697 1.00 97.56 94 ALA A N 1
ATOM 675 C CA . ALA A 1 94 ? 3.374 -9.279 -10.553 1.00 97.56 94 ALA A CA 1
ATOM 676 C C . ALA A 1 94 ? 3.013 -10.746 -10.839 1.00 97.56 94 ALA A C 1
ATOM 678 O O . ALA A 1 94 ? 2.634 -11.476 -9.916 1.00 97.56 94 ALA A O 1
ATOM 679 N N . PRO A 1 95 ? 3.141 -11.207 -12.097 1.00 96.12 95 PRO A N 1
ATOM 680 C CA . PRO A 1 95 ? 2.932 -12.610 -12.436 1.00 96.12 95 PRO A CA 1
ATOM 681 C C . PRO A 1 95 ? 3.810 -13.524 -11.569 1.00 96.12 95 PRO A C 1
ATOM 683 O O . PRO A 1 95 ? 5.016 -13.318 -11.463 1.00 96.12 95 PRO A O 1
ATOM 686 N N . GLY A 1 96 ? 3.203 -14.526 -10.927 1.00 93.62 96 GLY A N 1
ATOM 687 C CA . GLY A 1 96 ? 3.906 -15.452 -10.028 1.00 93.62 96 GLY A CA 1
ATOM 688 C C . GLY A 1 96 ? 4.071 -14.967 -8.582 1.00 93.62 96 GLY A C 1
ATOM 689 O O . GLY A 1 96 ? 4.715 -15.652 -7.790 1.00 93.62 96 GLY A O 1
ATOM 690 N N . THR A 1 97 ? 3.484 -13.825 -8.206 1.00 96.69 97 THR A N 1
ATOM 691 C CA . THR A 1 97 ? 3.383 -13.424 -6.795 1.00 96.69 97 THR A CA 1
ATOM 692 C C . THR A 1 97 ? 2.650 -14.479 -5.960 1.00 96.69 97 THR A C 1
ATOM 694 O O . THR A 1 97 ? 1.654 -15.057 -6.393 1.00 96.69 97 THR A O 1
ATOM 697 N N . ALA A 1 98 ? 3.123 -14.706 -4.731 1.00 95.50 98 ALA A N 1
ATOM 698 C CA . ALA A 1 98 ? 2.477 -15.610 -3.780 1.00 95.50 98 ALA A CA 1
ATOM 699 C C . ALA A 1 98 ? 1.185 -15.029 -3.178 1.00 95.50 98 ALA A C 1
ATOM 701 O O . ALA A 1 98 ? 0.418 -15.766 -2.563 1.00 95.50 98 ALA A O 1
ATOM 702 N N . MET A 1 99 ? 0.945 -13.719 -3.322 1.00 97.94 99 MET A N 1
ATOM 703 C CA . MET A 1 99 ? -0.292 -13.082 -2.867 1.00 97.94 99 MET A CA 1
ATOM 704 C C . 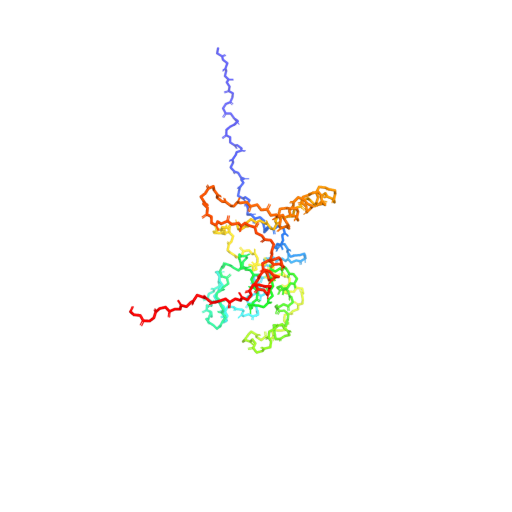MET A 1 99 ? -1.414 -13.361 -3.882 1.00 97.94 99 MET A C 1
ATOM 706 O O . MET A 1 99 ? -1.352 -12.845 -4.998 1.00 97.94 99 MET A O 1
ATOM 710 N N . PRO A 1 100 ? -2.439 -14.159 -3.539 1.00 96.69 100 PRO A N 1
ATOM 711 C CA . PRO A 1 100 ? -3.502 -14.492 -4.478 1.00 96.69 100 PRO A CA 1
ATOM 712 C C . PRO A 1 100 ? -4.472 -13.318 -4.662 1.00 96.69 100 PRO A C 1
ATOM 714 O O . PRO A 1 100 ? -4.510 -12.384 -3.859 1.00 96.69 100 PRO A O 1
ATOM 717 N N . ASN A 1 101 ? -5.324 -13.405 -5.683 1.00 97.19 101 ASN A N 1
ATOM 718 C CA . ASN A 1 101 ? -6.522 -12.576 -5.742 1.00 97.19 101 ASN A CA 1
ATOM 719 C C . ASN A 1 101 ? -7.521 -13.068 -4.677 1.00 97.19 101 ASN A C 1
ATOM 721 O O . ASN A 1 101 ? -8.029 -14.185 -4.761 1.00 97.19 101 ASN A O 1
ATOM 725 N N . LEU A 1 102 ? -7.768 -12.241 -3.659 1.00 97.44 102 LEU A N 1
ATOM 726 C CA . LEU A 1 102 ? -8.651 -12.557 -2.528 1.00 97.44 102 LEU A CA 1
ATOM 727 C C . LEU A 1 102 ? -10.122 -12.175 -2.783 1.00 97.44 102 LEU A C 1
ATOM 729 O O . LEU A 1 102 ? -10.957 -12.347 -1.898 1.00 97.44 102 LEU A O 1
ATOM 733 N N . GLY A 1 103 ? -10.445 -11.635 -3.964 1.00 97.94 103 GLY A N 1
ATOM 734 C CA . GLY A 1 103 ? -11.786 -11.155 -4.299 1.00 97.94 103 GLY A CA 1
ATOM 735 C C . GLY A 1 103 ? -12.173 -9.851 -3.596 1.00 97.94 103 GLY A C 1
ATOM 736 O O . GLY A 1 103 ? -13.361 -9.577 -3.440 1.00 97.94 103 GLY A O 1
ATOM 737 N N . VAL A 1 104 ? -11.192 -9.053 -3.157 1.00 98.50 104 VAL A N 1
ATOM 738 C CA . VAL A 1 104 ? -11.437 -7.768 -2.488 1.00 98.50 104 VAL A CA 1
ATOM 739 C C . VAL A 1 104 ? -12.042 -6.780 -3.480 1.00 98.50 104 VAL A C 1
ATOM 741 O O . VAL A 1 104 ? -11.476 -6.527 -4.547 1.00 98.50 104 VAL A O 1
ATOM 744 N N . SER A 1 105 ? -13.178 -6.176 -3.128 1.00 98.56 105 SER A N 1
ATOM 745 C CA . SER A 1 105 ? -13.760 -5.123 -3.960 1.00 98.56 105 SER A CA 1
ATOM 746 C C . SER A 1 105 ? -12.882 -3.867 -3.959 1.00 98.56 105 SER A C 1
ATOM 748 O O . SER A 1 105 ? -12.130 -3.594 -3.024 1.00 98.56 105 SER A O 1
ATOM 750 N N . ARG A 1 106 ? -12.997 -3.034 -4.998 1.00 98.50 106 ARG A N 1
ATOM 751 C CA . ARG A 1 106 ? -12.215 -1.789 -5.084 1.00 98.50 106 ARG A CA 1
ATOM 752 C C . ARG A 1 106 ? -12.483 -0.829 -3.917 1.00 98.50 106 ARG A C 1
ATOM 754 O O . ARG A 1 106 ? -11.583 -0.087 -3.537 1.00 98.50 106 ARG A O 1
ATOM 761 N N . GLU A 1 107 ? -13.702 -0.814 -3.387 1.00 98.50 107 GLU A N 1
ATOM 762 C CA . GLU A 1 107 ? -14.080 0.029 -2.250 1.00 98.50 107 GLU A CA 1
ATOM 763 C C . GLU A 1 107 ? -13.422 -0.460 -0.957 1.00 98.50 107 GLU A C 1
ATOM 765 O O . GLU A 1 107 ? -12.714 0.302 -0.303 1.00 98.50 107 GLU A O 1
ATOM 770 N N . GLU A 1 108 ? -13.524 -1.756 -0.658 1.00 98.69 108 GLU A N 1
ATOM 771 C CA . GLU A 1 108 ? -12.854 -2.352 0.503 1.00 98.69 108 GLU A CA 1
ATOM 772 C C . GLU A 1 108 ? -11.326 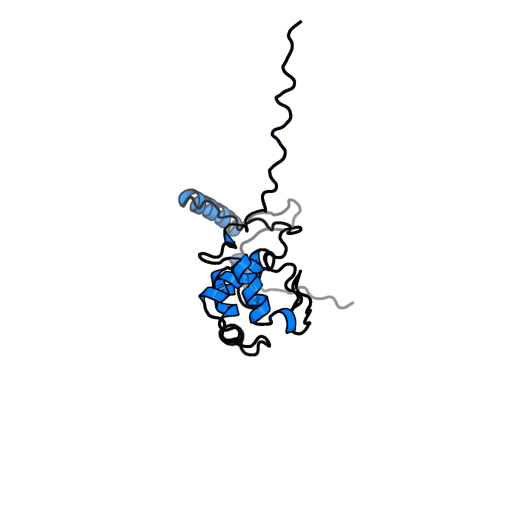-2.245 0.385 1.00 98.69 108 GLU A C 1
ATOM 774 O O . GLU A 1 108 ? -10.639 -2.002 1.374 1.00 98.69 108 GLU A O 1
ATOM 779 N N . ALA A 1 109 ? -10.773 -2.343 -0.828 1.00 98.75 109 ALA A N 1
ATOM 780 C CA . ALA A 1 109 ? -9.349 -2.134 -1.072 1.00 98.75 109 ALA A CA 1
ATOM 781 C C . ALA A 1 109 ? -8.897 -0.696 -0.758 1.00 98.75 109 ALA A C 1
ATOM 783 O O . ALA A 1 109 ? -7.769 -0.508 -0.304 1.00 98.75 109 ALA A O 1
ATOM 784 N N . ARG A 1 110 ? -9.753 0.323 -0.953 1.00 98.62 110 ARG A N 1
ATOM 785 C CA . ARG A 1 110 ? -9.457 1.708 -0.531 1.00 98.62 110 ARG A CA 1
ATOM 786 C C . ARG A 1 110 ? -9.407 1.828 0.983 1.00 98.62 110 ARG A C 1
ATOM 788 O O . ARG A 1 110 ? -8.486 2.449 1.503 1.00 98.62 110 ARG A O 1
ATOM 795 N N . ASP A 1 111 ? -10.360 1.216 1.673 1.00 98.62 111 ASP A N 1
ATOM 796 C CA . ASP A 1 111 ? -10.386 1.169 3.134 1.00 98.62 111 ASP A CA 1
ATOM 797 C C . ASP A 1 111 ? -9.123 0.466 3.680 1.00 98.62 111 ASP A C 1
ATOM 799 O O . ASP A 1 111 ? -8.416 1.008 4.532 1.00 98.62 111 ASP A O 1
ATOM 803 N N . ILE A 1 112 ? -8.758 -0.702 3.131 1.00 98.50 112 ILE A N 1
ATOM 804 C CA . ILE A 1 112 ? -7.527 -1.428 3.502 1.00 98.50 112 ILE A CA 1
ATOM 805 C C . ILE A 1 112 ? -6.286 -0.570 3.233 1.00 98.50 112 ILE A C 1
ATOM 807 O O . ILE A 1 112 ? -5.420 -0.451 4.101 1.00 98.50 112 ILE A O 1
ATOM 811 N N . ALA A 1 113 ? -6.193 0.050 2.054 1.00 98.00 113 ALA A N 1
ATOM 812 C CA . ALA A 1 113 ? -5.080 0.925 1.702 1.00 98.00 113 ALA A CA 1
ATOM 813 C C . ALA A 1 113 ? -4.950 2.102 2.684 1.00 98.00 113 ALA A C 1
ATOM 815 O O . ALA A 1 113 ? -3.842 2.413 3.125 1.00 98.00 113 ALA A O 1
ATOM 816 N N . ALA A 1 114 ? -6.075 2.710 3.079 1.00 96.75 114 ALA A N 1
ATOM 817 C CA . ALA A 1 114 ? -6.102 3.787 4.063 1.00 96.75 114 ALA A CA 1
ATOM 818 C C . ALA A 1 114 ? -5.520 3.333 5.408 1.00 96.75 114 ALA A C 1
ATOM 820 O O . ALA A 1 114 ? -4.707 4.051 5.990 1.00 96.75 114 ALA A O 1
ATOM 821 N N . TYR A 1 115 ? -5.871 2.126 5.865 1.00 96.00 115 TYR A N 1
ATOM 822 C CA . TYR A 1 115 ? -5.310 1.546 7.085 1.00 96.00 115 TYR A CA 1
ATOM 823 C C . TYR A 1 115 ? -3.808 1.262 6.965 1.00 96.00 115 TYR A C 1
ATOM 825 O O . TYR A 1 115 ? -3.039 1.656 7.842 1.00 96.00 115 TYR A O 1
ATOM 833 N N . LEU A 1 116 ? -3.361 0.618 5.883 1.00 96.25 116 LEU A N 1
ATOM 834 C CA . LEU A 1 116 ? -1.948 0.269 5.688 1.00 96.25 116 LEU A CA 1
ATOM 835 C C . LEU A 1 116 ? -1.049 1.513 5.625 1.00 96.25 116 LEU A C 1
ATOM 837 O O . LEU A 1 116 ? 0.057 1.505 6.161 1.00 96.25 116 LEU A O 1
ATOM 841 N N . HIS A 1 117 ? -1.541 2.621 5.068 1.00 95.19 117 HIS A N 1
ATOM 842 C CA . HIS A 1 117 ? -0.852 3.917 5.080 1.00 95.19 117 HIS A CA 1
ATOM 843 C C . HIS A 1 117 ? -0.817 4.608 6.461 1.00 95.19 117 HIS A C 1
ATOM 845 O O . HIS A 1 117 ? -0.245 5.695 6.610 1.00 95.19 117 HIS A O 1
ATOM 851 N N . THR A 1 118 ? -1.392 3.991 7.499 1.00 91.88 118 THR A N 1
ATOM 852 C CA . THR A 1 118 ? -1.194 4.395 8.901 1.00 91.88 118 THR A CA 1
ATOM 853 C C . THR A 1 118 ? -0.052 3.673 9.609 1.00 91.88 118 THR A C 1
ATOM 855 O O . THR A 1 118 ? 0.438 4.169 10.626 1.00 91.88 118 THR A O 1
ATOM 858 N N . LEU A 1 119 ? 0.420 2.550 9.061 1.00 91.81 119 LEU A N 1
ATOM 859 C CA . LEU A 1 119 ? 1.436 1.704 9.683 1.00 91.81 119 LEU A CA 1
ATOM 860 C C . LEU A 1 119 ? 2.846 2.277 9.447 1.00 91.81 119 LEU A C 1
ATOM 862 O O . LEU A 1 119 ? 3.219 2.539 8.306 1.00 91.81 119 LEU A O 1
ATOM 866 N N . GLY A 1 120 ? 3.626 2.486 10.513 1.00 81.62 120 GLY A N 1
ATOM 867 C CA . GLY A 1 120 ? 5.001 3.018 10.446 1.00 81.62 120 GLY A CA 1
ATOM 868 C C . GLY A 1 120 ? 5.165 4.520 10.712 1.00 81.62 120 GLY A C 1
ATOM 869 O O . GLY A 1 120 ? 6.255 5.067 10.559 1.00 81.62 120 GLY A O 1
ATOM 870 N N . ARG A 1 121 ? 4.105 5.228 11.132 1.00 64.50 121 ARG A N 1
ATOM 871 C CA . ARG A 1 121 ? 4.147 6.695 11.320 1.00 64.50 121 ARG A CA 1
ATOM 872 C C . ARG A 1 121 ? 4.852 7.192 12.592 1.00 64.50 121 ARG A C 1
ATOM 874 O O . ARG A 1 121 ? 4.995 8.401 12.741 1.00 64.50 121 ARG A O 1
ATOM 881 N N . ARG A 1 122 ? 5.310 6.317 13.498 1.00 56.22 122 ARG A N 1
ATOM 882 C CA . ARG A 1 122 ? 6.020 6.749 14.724 1.00 56.22 122 ARG A CA 1
ATOM 883 C C . ARG A 1 122 ? 7.538 6.890 14.569 1.00 56.22 122 ARG A C 1
ATOM 885 O O . ARG A 1 122 ? 8.144 7.535 15.415 1.00 56.22 122 ARG A O 1
ATOM 892 N N . GLU A 1 123 ? 8.135 6.370 13.494 1.00 49.66 123 GLU A N 1
ATOM 893 C CA . GLU A 1 123 ? 9.603 6.363 13.343 1.00 49.66 123 GLU A CA 1
ATOM 894 C C . GLU A 1 123 ? 10.096 6.600 11.904 1.00 49.66 123 GLU A C 1
ATOM 896 O O . GLU A 1 123 ? 11.272 6.423 11.585 1.00 49.66 123 GLU A O 1
ATOM 901 N N . ALA A 1 124 ? 9.213 7.054 11.012 1.00 49.84 124 ALA A N 1
ATOM 902 C CA . ALA A 1 124 ? 9.584 7.430 9.657 1.00 49.84 124 ALA A CA 1
ATOM 903 C C . ALA A 1 124 ? 10.591 8.594 9.673 1.00 49.84 124 ALA A C 1
ATOM 905 O O . ALA A 1 124 ? 10.204 9.754 9.835 1.00 49.84 124 ALA A O 1
ATOM 906 N N . LYS A 1 125 ? 11.881 8.322 9.430 1.00 42.03 125 LYS A N 1
ATOM 907 C CA . LYS A 1 125 ? 12.771 9.341 8.859 1.00 42.03 125 LYS A CA 1
ATOM 908 C C . LYS A 1 125 ? 12.107 9.811 7.570 1.00 42.03 125 LYS A C 1
ATOM 910 O O . LYS A 1 125 ? 12.105 9.089 6.577 1.00 42.03 125 LYS A O 1
ATOM 915 N N . VAL A 1 126 ? 11.509 10.998 7.613 1.00 46.09 126 VAL A N 1
ATOM 916 C CA . VAL A 1 126 ? 10.949 11.667 6.443 1.00 46.09 126 VAL A CA 1
ATOM 917 C C . VAL A 1 126 ? 12.091 11.822 5.441 1.00 46.09 126 VAL A C 1
ATOM 919 O O . VAL A 1 126 ? 12.940 12.701 5.585 1.00 46.09 126 VAL A O 1
ATOM 922 N N . PHE A 1 127 ? 12.144 10.943 4.439 1.00 46.19 127 PHE A N 1
ATOM 923 C CA . PHE A 1 127 ? 12.852 11.267 3.210 1.00 46.19 127 PHE A CA 1
ATOM 924 C C . PHE A 1 127 ? 12.170 12.516 2.658 1.00 46.19 127 PHE A C 1
ATOM 926 O O . PHE A 1 127 ? 10.934 12.559 2.659 1.00 46.19 127 PHE A O 1
ATOM 933 N N . PRO A 1 128 ? 12.932 13.560 2.283 1.00 53.06 128 PRO A N 1
ATOM 934 C CA . PRO A 1 128 ? 12.335 14.825 1.900 1.00 53.06 128 PRO A CA 1
ATOM 935 C C . PRO A 1 128 ? 11.274 14.552 0.830 1.00 53.06 128 PRO A C 1
ATOM 937 O O . PRO A 1 128 ? 11.543 13.751 -0.075 1.00 53.06 128 PRO A O 1
ATOM 940 N N . PRO A 1 129 ? 10.075 15.162 0.938 1.00 50.09 129 PRO A N 1
ATOM 941 C CA . PRO A 1 129 ? 9.069 15.029 -0.108 1.00 50.09 129 PRO A CA 1
ATOM 942 C C . PRO A 1 129 ? 9.736 15.340 -1.452 1.00 50.09 129 PRO A C 1
ATOM 944 O O . PRO A 1 129 ? 10.679 16.147 -1.464 1.00 50.09 129 PRO A O 1
ATOM 947 N N . PRO A 1 130 ? 9.304 14.719 -2.571 1.00 54.12 130 PRO A N 1
ATOM 948 C CA . PRO A 1 130 ? 9.818 15.100 -3.877 1.00 54.12 130 PRO A CA 1
ATOM 949 C C . PRO A 1 130 ? 9.753 16.619 -3.949 1.00 54.12 130 PRO A C 1
ATOM 951 O O . PRO A 1 130 ? 8.684 17.210 -3.785 1.00 54.12 130 PRO A O 1
ATOM 954 N N . ARG A 1 131 ? 10.924 17.254 -4.072 1.00 61.06 131 ARG A N 1
ATOM 955 C CA . ARG A 1 131 ? 10.983 18.697 -4.242 1.00 61.06 131 ARG A CA 1
ATOM 956 C C . ARG A 1 131 ? 10.302 18.949 -5.572 1.00 61.06 131 ARG A C 1
ATOM 958 O O . ARG A 1 131 ? 10.904 18.725 -6.618 1.00 61.06 131 ARG A O 1
ATOM 965 N N . THR A 1 132 ? 9.043 19.371 -5.537 1.00 57.53 132 THR A N 1
ATOM 966 C CA . THR A 1 132 ? 8.447 20.067 -6.666 1.00 57.53 132 THR A CA 1
ATOM 967 C C . THR A 1 132 ? 9.266 21.337 -6.785 1.00 57.53 132 THR A C 1
ATOM 969 O O . THR A 1 132 ? 9.058 22.285 -6.027 1.00 57.53 132 THR A O 1
ATOM 972 N N . LEU A 1 133 ? 10.295 21.309 -7.631 1.00 59.84 133 LEU A N 1
ATOM 973 C CA . LEU A 1 133 ? 11.001 22.523 -7.992 1.00 59.84 133 LEU A CA 1
ATOM 974 C C . LEU A 1 133 ? 9.928 23.455 -8.560 1.00 59.84 133 LEU A C 1
ATOM 976 O O . LEU A 1 133 ? 9.220 23.030 -9.479 1.00 59.84 133 LEU A O 1
ATOM 980 N N . PRO A 1 134 ? 9.736 24.664 -8.004 1.00 56.94 134 PRO A N 1
ATOM 981 C CA . PRO A 1 134 ? 8.950 25.677 -8.682 1.00 56.94 134 PRO A CA 1
ATOM 982 C C . PRO A 1 134 ? 9.587 25.867 -10.058 1.00 56.94 134 PRO A C 1
ATOM 984 O O . PRO A 1 134 ? 10.701 26.374 -10.170 1.00 56.94 134 PRO A O 1
ATOM 987 N N . VAL A 1 135 ? 8.933 25.348 -11.093 1.00 59.03 135 VAL A N 1
ATOM 988 C CA . VAL A 1 135 ? 9.350 25.531 -12.479 1.00 59.03 135 VAL A CA 1
ATOM 989 C C . VAL A 1 135 ? 8.831 26.892 -12.907 1.00 59.03 135 VAL A C 1
ATOM 991 O O . VAL A 1 135 ? 7.744 27.008 -13.460 1.00 59.03 135 VAL A O 1
ATOM 994 N N . ASP A 1 136 ? 9.593 27.931 -12.580 1.00 68.31 136 ASP A N 1
ATOM 995 C CA . ASP A 1 136 ? 9.578 29.144 -13.387 1.00 68.31 136 ASP A CA 1
ATOM 996 C C . ASP A 1 136 ? 10.230 28.776 -14.735 1.00 68.31 136 ASP A C 1
ATOM 998 O O . ASP A 1 136 ? 11.400 28.375 -14.737 1.00 68.31 136 ASP A O 1
ATOM 1002 N N . PRO A 1 137 ? 9.489 28.817 -15.860 1.00 64.31 137 PRO A N 1
ATOM 1003 C CA . PRO A 1 137 ? 10.012 28.422 -17.163 1.00 64.31 137 PRO A CA 1
ATOM 1004 C C . PRO A 1 137 ? 11.272 29.203 -17.551 1.00 64.31 137 PRO A C 1
ATOM 1006 O O . PRO A 1 137 ? 12.229 28.603 -18.038 1.00 64.31 137 PRO A O 1
ATOM 1009 N N . GLU A 1 138 ? 11.318 30.506 -17.258 1.00 66.69 138 GLU A N 1
ATOM 1010 C CA . GLU A 1 138 ? 12.449 31.363 -17.629 1.00 66.69 138 GLU A CA 1
ATOM 1011 C C . GLU A 1 138 ? 13.664 31.113 -16.728 1.00 66.69 138 GLU A C 1
ATOM 1013 O O . GLU A 1 138 ? 14.790 30.967 -17.216 1.00 66.69 138 GLU A O 1
ATOM 1018 N N . ALA A 1 139 ? 13.459 30.983 -15.412 1.00 64.75 139 ALA A N 1
ATOM 1019 C CA . ALA A 1 139 ? 14.542 30.602 -14.504 1.00 64.75 139 ALA A CA 1
ATOM 1020 C C . ALA A 1 139 ? 15.069 29.188 -14.805 1.00 64.75 139 ALA A C 1
ATOM 1022 O O . ALA A 1 139 ? 16.270 28.936 -14.687 1.00 64.75 139 ALA A O 1
ATOM 1023 N N . GLY A 1 140 ? 14.190 28.277 -15.230 1.00 67.81 140 GLY A N 1
ATOM 1024 C CA . GLY A 1 140 ? 14.546 26.927 -15.652 1.00 67.81 140 GLY A CA 1
ATOM 1025 C C . GLY A 1 140 ? 15.429 26.920 -16.897 1.00 67.81 140 GLY A C 1
ATOM 1026 O O . GLY A 1 140 ? 16.439 26.218 -16.923 1.00 67.81 140 GLY A O 1
ATOM 1027 N N . GLU A 1 141 ? 15.099 27.719 -17.909 1.00 76.62 141 GLU A N 1
ATOM 1028 C CA . GLU A 1 141 ? 15.907 27.860 -19.124 1.00 76.62 141 GLU A CA 1
ATOM 1029 C C . GLU A 1 141 ? 17.267 28.504 -18.844 1.00 76.62 141 GLU A C 1
ATOM 1031 O O . GLU A 1 141 ? 18.291 27.992 -19.296 1.00 76.62 141 GLU A O 1
ATOM 1036 N N . ALA A 1 142 ? 17.311 29.568 -18.038 1.00 77.44 142 ALA A N 1
ATOM 1037 C CA . ALA A 1 142 ? 18.563 30.228 -17.673 1.00 77.44 142 ALA A CA 1
ATOM 1038 C C . ALA A 1 142 ? 19.499 29.306 -16.870 1.00 77.44 142 ALA A C 1
ATOM 1040 O O . ALA A 1 142 ? 20.709 29.274 -17.114 1.00 77.44 142 ALA A O 1
ATOM 1041 N N . GLU A 1 143 ? 18.956 28.531 -15.929 1.00 75.62 143 GLU A N 1
ATOM 1042 C CA . GLU A 1 143 ? 19.728 27.562 -15.146 1.00 75.62 143 GLU A CA 1
ATOM 1043 C C . GLU A 1 143 ? 20.224 26.404 -16.024 1.00 75.62 143 GLU A C 1
ATOM 1045 O O . GLU A 1 143 ? 21.385 26.002 -15.919 1.00 75.62 143 GLU A O 1
ATOM 1050 N N . ARG A 1 144 ? 19.391 25.914 -16.954 1.00 78.00 144 ARG A N 1
ATOM 1051 C CA . ARG A 1 144 ? 19.786 24.900 -17.945 1.00 78.00 144 ARG A CA 1
ATOM 1052 C C . ARG A 1 144 ? 20.886 25.407 -18.864 1.00 78.00 144 ARG A C 1
ATOM 1054 O O . ARG A 1 144 ? 21.878 24.709 -19.030 1.00 78.00 144 ARG A O 1
ATOM 1061 N N . ALA A 1 145 ? 20.770 26.628 -19.379 1.00 80.94 145 ALA A N 1
ATOM 1062 C CA . ALA A 1 145 ? 21.790 27.239 -20.224 1.00 80.94 145 ALA A CA 1
ATOM 1063 C C . ALA A 1 145 ? 23.128 27.396 -19.479 1.00 80.94 145 ALA A C 1
ATOM 1065 O O . ALA A 1 145 ? 24.190 27.112 -20.031 1.00 80.94 145 ALA A O 1
ATOM 1066 N N . ARG A 1 146 ? 23.102 27.781 -18.195 1.00 80.38 146 ARG A N 1
ATOM 1067 C CA . ARG A 1 146 ? 24.306 27.832 -17.342 1.00 80.38 146 ARG A CA 1
ATOM 1068 C C . ARG A 1 146 ? 24.891 26.445 -17.087 1.00 80.38 146 ARG A C 1
ATOM 1070 O O . ARG A 1 146 ? 26.111 26.275 -17.128 1.00 80.38 146 ARG A O 1
ATOM 1077 N N . ALA A 1 147 ? 24.038 25.457 -16.824 1.00 81.00 147 ALA A N 1
ATOM 1078 C CA . ALA A 1 147 ? 24.454 24.076 -16.628 1.00 81.00 147 ALA A CA 1
ATOM 1079 C C . ALA A 1 147 ? 25.081 23.498 -17.903 1.00 81.00 147 ALA A C 1
ATOM 1081 O O . ALA A 1 147 ? 26.149 22.899 -17.816 1.00 81.00 147 ALA A O 1
ATOM 1082 N N . GLU A 1 148 ? 24.485 23.735 -19.071 1.00 81.12 148 GLU A N 1
ATOM 1083 C CA . GLU A 1 148 ? 25.003 23.341 -20.384 1.00 81.12 148 GLU A CA 1
ATOM 1084 C C . GLU A 1 148 ? 26.320 24.045 -20.709 1.00 81.12 148 GLU A C 1
ATOM 1086 O O . GLU A 1 148 ? 27.275 23.381 -21.098 1.00 81.12 148 GLU A O 1
ATOM 1091 N N . ALA A 1 149 ? 26.436 25.355 -20.468 1.00 82.38 149 ALA A N 1
ATOM 1092 C CA . ALA A 1 149 ? 27.689 26.088 -20.656 1.00 82.38 149 ALA A CA 1
ATOM 1093 C C . ALA A 1 149 ? 28.814 25.536 -19.770 1.00 82.38 149 ALA A C 1
ATOM 1095 O O . ALA A 1 149 ? 29.964 25.439 -20.200 1.00 82.38 149 ALA A O 1
ATOM 1096 N N . ARG A 1 150 ? 28.485 25.108 -18.543 1.00 82.12 150 ARG A N 1
ATOM 1097 C CA . ARG A 1 150 ? 29.435 24.388 -17.699 1.00 82.12 150 ARG A CA 1
ATOM 1098 C C . ARG A 1 150 ? 29.732 23.023 -18.304 1.00 82.12 150 ARG A C 1
ATOM 1100 O O . ARG A 1 150 ? 30.893 22.733 -18.528 1.00 82.12 150 ARG A O 1
ATOM 1107 N N . LEU A 1 151 ? 28.741 22.184 -18.595 1.00 80.19 151 LEU A N 1
ATOM 1108 C CA . LEU A 1 151 ? 28.924 20.821 -19.120 1.00 80.19 151 LEU A CA 1
ATOM 1109 C C . LEU A 1 151 ? 29.739 20.767 -20.419 1.00 80.19 151 LEU A C 1
ATOM 1111 O O . LEU A 1 151 ? 30.650 19.948 -20.508 1.00 80.19 151 LEU A O 1
ATOM 1115 N N . ASN A 1 152 ? 29.497 21.705 -21.330 1.00 82.62 152 ASN A N 1
ATOM 1116 C CA . ASN A 1 152 ? 30.075 21.742 -22.672 1.00 82.62 152 ASN A CA 1
ATOM 1117 C C . ASN A 1 152 ? 31.299 22.671 -22.794 1.00 82.62 152 ASN A C 1
ATOM 1119 O O . ASN A 1 152 ? 31.900 22.762 -23.862 1.00 82.62 152 ASN A O 1
ATOM 1123 N N . GLY A 1 153 ? 31.678 23.366 -21.720 1.00 80.06 153 GLY A N 1
ATOM 1124 C CA . GLY A 1 153 ? 32.852 24.236 -21.683 1.00 80.06 153 GLY A CA 1
ATOM 1125 C C . GLY A 1 153 ? 34.151 23.504 -21.331 1.00 80.06 153 GLY A C 1
ATOM 1126 O O . GLY A 1 153 ? 34.148 22.487 -20.632 1.00 80.06 153 GLY A O 1
ATOM 1127 N N . TYR A 1 154 ? 35.275 24.069 -21.771 1.00 80.56 154 TYR A N 1
ATOM 1128 C CA . TYR A 1 154 ? 36.634 23.614 -21.462 1.00 80.56 154 TYR A CA 1
ATOM 1129 C C . TYR A 1 154 ? 37.285 24.467 -20.367 1.00 80.56 154 TYR A C 1
ATOM 1131 O O . TYR A 1 154 ? 37.065 25.676 -20.290 1.00 80.56 154 TYR A O 1
ATOM 1139 N N . GLY A 1 155 ? 38.119 23.852 -19.529 1.00 80.12 155 GLY A N 1
ATOM 1140 C CA . GLY A 1 155 ? 38.880 24.572 -18.509 1.00 80.12 155 GLY A CA 1
ATOM 1141 C C . GLY A 1 155 ? 39.821 23.672 -17.719 1.00 80.12 155 GLY A C 1
ATOM 1142 O O . GLY A 1 155 ? 39.680 22.453 -17.730 1.00 80.12 155 GLY A O 1
ATOM 1143 N N . TRP A 1 156 ? 40.784 24.268 -17.027 1.00 77.19 156 TRP A N 1
ATOM 1144 C CA . TRP A 1 156 ? 41.666 23.542 -16.113 1.00 77.19 156 TRP A CA 1
ATOM 1145 C C . TRP A 1 156 ? 40.932 23.241 -14.802 1.00 77.19 156 TRP A C 1
ATOM 1147 O O . TRP A 1 156 ? 40.243 24.113 -14.270 1.00 77.19 156 TRP A O 1
ATOM 1157 N N . VAL A 1 157 ? 41.033 22.001 -14.316 1.00 71.69 157 VAL A N 1
ATOM 1158 C CA . VAL A 1 157 ? 40.414 21.573 -13.047 1.00 71.69 157 VAL A CA 1
ATOM 1159 C C . VAL A 1 157 ? 41.308 21.945 -11.867 1.00 71.69 157 VAL A C 1
ATOM 1161 O O . VAL A 1 157 ? 40.798 22.330 -10.816 1.00 71.69 157 VAL A O 1
ATOM 1164 N N . ASP A 1 158 ? 42.628 21.890 -12.055 1.00 67.50 158 ASP A N 1
ATOM 1165 C CA . ASP A 1 158 ? 43.643 22.304 -11.093 1.00 67.50 158 ASP A CA 1
ATOM 1166 C C . ASP A 1 158 ? 44.753 23.161 -11.737 1.00 67.50 158 ASP A C 1
ATOM 1168 O O . ASP A 1 158 ? 44.883 23.268 -12.955 1.00 67.50 158 ASP A O 1
ATOM 1172 N N . GLY A 1 159 ? 45.521 23.859 -10.891 1.00 61.28 159 GLY A N 1
ATOM 1173 C CA . GLY A 1 159 ? 46.642 24.720 -11.300 1.00 61.28 159 GLY A CA 1
ATOM 1174 C C . GLY A 1 159 ? 48.001 24.009 -11.340 1.00 61.28 159 GLY A C 1
ATOM 1175 O O . GLY A 1 159 ? 49.022 24.663 -11.542 1.00 61.28 159 GLY A O 1
ATOM 1176 N N . GLN A 1 160 ? 48.030 22.696 -11.102 1.00 57.19 160 GLN A N 1
ATOM 1177 C CA . GLN A 1 160 ? 49.198 21.841 -11.314 1.00 57.19 160 GLN A CA 1
ATOM 1178 C C . GLN A 1 160 ? 49.035 21.169 -12.687 1.00 57.19 160 GLN A C 1
ATOM 1180 O O . GLN A 1 160 ? 47.920 20.821 -13.061 1.00 57.19 160 GLN A O 1
ATOM 1185 N N . PRO A 1 161 ? 50.096 21.037 -13.494 1.00 57.41 161 PRO A N 1
ATOM 1186 C CA . PRO A 1 161 ? 49.950 20.696 -14.903 1.00 57.41 161 PRO A CA 1
ATOM 1187 C C . PRO A 1 161 ? 49.467 19.249 -15.059 1.00 57.41 161 PRO A C 1
ATOM 1189 O O . PRO A 1 161 ? 50.249 18.320 -14.881 1.00 57.41 161 PRO A O 1
ATOM 1192 N N . GLY A 1 162 ? 48.196 19.044 -15.422 1.00 65.25 162 GLY A N 1
ATOM 1193 C CA . GLY A 1 162 ? 47.765 17.717 -15.865 1.00 65.25 162 GLY A CA 1
ATOM 1194 C C . GLY A 1 162 ? 46.274 17.487 -16.069 1.00 65.25 162 GLY A C 1
ATOM 1195 O O . GLY A 1 162 ? 45.929 16.707 -16.956 1.00 65.25 162 GLY A O 1
ATOM 1196 N N . LEU A 1 163 ? 45.381 18.142 -15.315 1.00 72.88 163 LEU A N 1
ATOM 1197 C CA . LEU A 1 163 ? 43.959 17.792 -15.361 1.00 72.88 163 LEU A CA 1
ATOM 1198 C C . LEU A 1 163 ? 43.104 18.882 -16.020 1.00 72.88 163 LEU A C 1
ATOM 1200 O O . LEU A 1 163 ? 42.711 19.880 -15.412 1.00 72.88 163 LEU A O 1
ATOM 1204 N N . ALA A 1 164 ? 42.775 18.660 -17.292 1.00 79.75 164 ALA A N 1
ATOM 1205 C CA . ALA A 1 164 ? 41.822 19.478 -18.031 1.00 79.75 164 ALA A CA 1
ATOM 1206 C C . ALA A 1 164 ? 40.422 18.853 -17.999 1.00 79.75 164 ALA A C 1
ATOM 1208 O O . ALA A 1 164 ? 40.247 17.646 -18.165 1.00 79.75 164 ALA A O 1
ATOM 1209 N N . ARG A 1 165 ? 39.405 19.699 -17.847 1.00 84.62 165 ARG A N 1
ATOM 1210 C CA . ARG A 1 165 ? 38.009 19.343 -18.068 1.00 84.62 165 ARG A CA 1
ATOM 1211 C C . ARG A 1 165 ? 37.652 19.642 -19.512 1.00 84.62 165 ARG A C 1
ATOM 1213 O O . ARG A 1 165 ? 37.678 20.798 -19.933 1.00 84.62 165 ARG A O 1
ATOM 1220 N N . ILE A 1 166 ? 37.289 18.593 -20.237 1.00 83.25 166 ILE A N 1
ATOM 1221 C CA . ILE A 1 166 ? 36.854 18.651 -21.630 1.00 83.25 166 ILE A CA 1
ATOM 1222 C C . ILE A 1 166 ? 35.514 17.916 -21.791 1.00 83.25 166 ILE A C 1
ATOM 1224 O O . ILE A 1 166 ? 35.247 16.983 -21.028 1.00 83.25 166 ILE A O 1
ATOM 1228 N N . PRO A 1 167 ? 34.664 18.314 -22.755 1.00 88.06 167 PRO A N 1
ATOM 1229 C CA . PRO A 1 167 ? 33.473 17.549 -23.119 1.00 88.06 167 PRO A CA 1
ATOM 1230 C C . PRO A 1 167 ? 33.827 16.144 -23.618 1.00 88.06 167 PRO A C 1
ATOM 1232 O O . PRO A 1 167 ? 34.885 15.949 -24.219 1.00 88.06 167 PRO 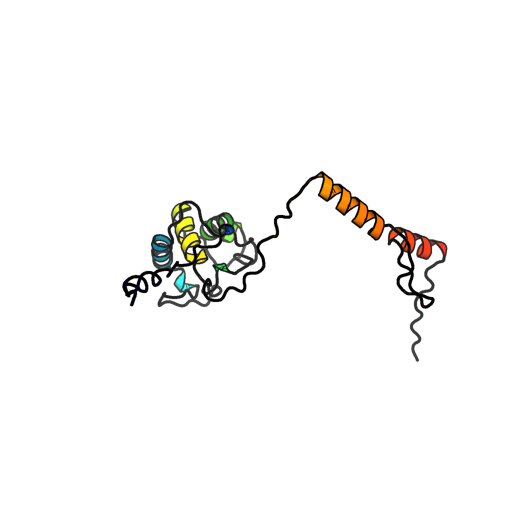A O 1
ATOM 1235 N N . ILE A 1 168 ? 32.927 15.180 -23.406 1.00 85.19 168 ILE A N 1
ATOM 1236 C CA . ILE A 1 168 ? 33.143 13.770 -23.771 1.00 85.19 168 ILE A CA 1
ATOM 1237 C C . ILE A 1 168 ? 33.365 13.619 -25.276 1.00 85.19 168 ILE A C 1
ATOM 1239 O O . ILE A 1 168 ? 34.339 12.990 -25.668 1.00 85.19 168 ILE A O 1
ATOM 1243 N N . ASP A 1 169 ? 32.541 14.257 -26.110 1.00 84.44 169 ASP A N 1
ATOM 1244 C CA . ASP A 1 169 ? 32.682 14.181 -27.573 1.00 84.44 169 ASP A CA 1
ATOM 1245 C C . ASP A 1 169 ? 34.068 14.659 -28.023 1.00 84.44 169 ASP A C 1
ATOM 1247 O O . ASP A 1 169 ? 34.728 14.036 -28.851 1.00 84.44 169 ASP A O 1
ATOM 1251 N N . ARG A 1 170 ? 34.580 15.713 -27.377 1.00 85.38 170 ARG A N 1
ATOM 1252 C CA . ARG A 1 170 ? 35.926 16.215 -27.648 1.00 85.38 170 ARG A CA 1
ATOM 1253 C C . ARG A 1 170 ? 37.018 15.273 -27.142 1.00 85.38 170 ARG A C 1
ATOM 1255 O O . ARG A 1 170 ? 38.067 15.169 -27.773 1.00 85.38 170 ARG A O 1
ATOM 1262 N N . ALA A 1 171 ? 36.802 14.611 -26.007 1.00 83.31 171 ALA A N 1
ATOM 1263 C CA . ALA A 1 171 ? 37.711 13.577 -25.522 1.00 83.31 171 ALA A CA 1
ATOM 1264 C C . ALA A 1 171 ? 37.794 12.416 -26.524 1.00 83.31 171 ALA A C 1
ATOM 1266 O O . ALA A 1 171 ? 38.896 11.991 -26.858 1.00 83.31 171 ALA A O 1
ATOM 1267 N N . MET A 1 172 ? 36.654 11.976 -27.061 1.00 84.75 172 MET A N 1
ATOM 1268 C CA . MET A 1 172 ? 36.576 10.926 -28.080 1.00 84.75 172 MET A CA 1
ATOM 1269 C C . MET A 1 172 ? 37.329 11.318 -29.360 1.00 84.75 172 MET A C 1
ATOM 1271 O O . MET A 1 172 ? 38.206 10.577 -29.790 1.00 84.75 172 MET A O 1
ATOM 1275 N N . GLU A 1 173 ? 37.107 12.520 -29.904 1.00 84.25 173 GLU A N 1
ATOM 1276 C CA . GLU A 1 173 ? 37.849 13.019 -31.078 1.00 84.25 173 GLU A CA 1
ATOM 1277 C C . GLU A 1 173 ? 39.371 13.081 -30.852 1.00 84.25 173 GLU A C 1
ATOM 1279 O O . GLU A 1 173 ? 40.173 12.818 -31.753 1.00 84.25 173 GLU A O 1
ATOM 1284 N N . LEU A 1 174 ? 39.804 13.476 -29.650 1.00 79.69 174 LEU A N 1
ATOM 1285 C CA . LEU A 1 174 ? 41.225 13.533 -29.306 1.00 79.69 174 LEU A CA 1
ATOM 1286 C C . LEU A 1 174 ? 41.846 12.134 -29.231 1.00 79.69 174 LEU A C 1
ATOM 1288 O O . LEU A 1 174 ? 42.982 11.965 -29.672 1.00 79.69 174 LEU A O 1
ATOM 1292 N N . LEU A 1 175 ? 41.104 11.152 -28.716 1.00 79.81 175 LEU A N 1
ATOM 1293 C CA . LEU A 1 175 ? 41.529 9.752 -28.672 1.00 79.81 175 LEU A CA 1
ATOM 1294 C C . LEU A 1 175 ? 41.594 9.144 -30.078 1.00 79.81 175 LEU A C 1
ATOM 1296 O O . LEU A 1 175 ? 42.552 8.451 -30.408 1.00 79.81 175 LEU A O 1
ATOM 1300 N N . GLU A 1 176 ? 40.617 9.450 -30.928 1.00 81.19 176 GLU A N 1
ATOM 1301 C CA . GLU A 1 176 ? 40.579 8.983 -32.316 1.00 81.19 176 GLU A CA 1
ATOM 1302 C C . GLU A 1 176 ? 41.695 9.601 -33.168 1.00 81.19 176 GLU A C 1
ATOM 1304 O O . GLU A 1 176 ? 42.343 8.901 -33.944 1.00 81.19 176 GLU A O 1
ATOM 1309 N N . SER A 1 177 ? 41.957 10.904 -33.016 1.00 75.88 177 SER A N 1
ATOM 1310 C CA . SER A 1 177 ? 42.955 11.613 -33.833 1.00 75.88 177 SER A CA 1
ATOM 1311 C C . SER A 1 177 ? 44.404 11.301 -33.462 1.00 75.88 177 SER A C 1
ATOM 1313 O O . SER A 1 177 ? 45.277 11.360 -34.328 1.00 75.88 177 SER A O 1
ATOM 1315 N N . ARG A 1 178 ? 44.682 10.999 -32.190 1.00 75.06 178 ARG A N 1
ATOM 1316 C CA . ARG A 1 178 ? 46.037 10.675 -31.713 1.00 75.06 178 ARG A CA 1
ATOM 1317 C C . ARG A 1 178 ? 46.322 9.174 -31.691 1.00 75.06 178 ARG A C 1
ATOM 1319 O O . ARG A 1 178 ? 47.491 8.801 -31.677 1.00 75.06 178 ARG A O 1
ATOM 1326 N N . GLY A 1 179 ? 45.276 8.346 -31.751 1.00 63.59 179 GLY A N 1
ATOM 1327 C CA . GLY A 1 179 ? 45.344 6.930 -31.413 1.00 63.59 179 GLY A CA 1
ATOM 1328 C C . GLY A 1 179 ? 45.446 6.761 -29.898 1.00 63.59 179 GLY A C 1
ATOM 1329 O O . GLY A 1 179 ? 46.174 7.493 -29.235 1.00 63.59 179 GLY A O 1
ATOM 1330 N N . TRP A 1 180 ? 44.695 5.816 -29.332 1.00 60.75 180 TRP A N 1
ATOM 1331 C CA . TRP A 1 180 ? 44.839 5.465 -27.922 1.00 60.75 180 TRP A CA 1
ATOM 1332 C C . TRP A 1 180 ? 45.988 4.465 -27.778 1.00 60.75 180 TRP A C 1
ATOM 1334 O O . TRP A 1 180 ? 45.867 3.304 -28.150 1.00 60.75 180 TRP A O 1
ATOM 1344 N N . ASP A 1 181 ? 47.098 4.927 -27.222 1.00 62.34 181 ASP A N 1
ATOM 1345 C CA . ASP A 1 181 ? 48.323 4.181 -26.930 1.00 62.34 181 ASP A CA 1
ATOM 1346 C C . ASP A 1 181 ? 48.197 3.229 -25.724 1.00 62.34 181 ASP A C 1
ATOM 1348 O O . ASP A 1 181 ? 49.134 2.502 -25.418 1.00 62.34 181 ASP A O 1
ATOM 1352 N N . GLY A 1 182 ? 47.019 3.150 -25.091 1.00 58.91 182 GLY A N 1
ATOM 1353 C CA . GLY A 1 182 ? 46.778 2.305 -23.923 1.00 58.91 182 GLY A CA 1
ATOM 1354 C C . GLY A 1 182 ? 47.604 2.728 -22.702 1.00 58.91 182 GLY A C 1
ATOM 1355 O O . GLY A 1 182 ? 48.652 3.354 -22.793 1.00 58.91 182 GLY A O 1
ATOM 1356 N N . ILE A 1 183 ? 47.125 2.403 -21.504 1.00 53.38 183 ILE A N 1
ATOM 1357 C CA . ILE A 1 183 ? 48.034 2.294 -20.361 1.00 53.38 183 ILE A CA 1
ATOM 1358 C C . ILE A 1 183 ? 48.632 0.901 -20.508 1.00 53.38 183 ILE A C 1
ATOM 1360 O O . ILE A 1 183 ? 47.954 -0.075 -20.186 1.00 53.38 183 ILE A O 1
ATOM 1364 N N . ASP A 1 184 ? 49.847 0.802 -21.043 1.00 51.34 184 ASP A N 1
ATOM 1365 C CA . ASP A 1 184 ? 50.630 -0.427 -20.952 1.00 51.34 184 ASP A CA 1
ATOM 1366 C C . ASP A 1 184 ? 50.682 -0.836 -19.471 1.00 51.34 184 ASP A C 1
ATOM 1368 O O . ASP A 1 184 ? 51.249 -0.144 -18.622 1.00 51.34 184 ASP A O 1
ATOM 1372 N N . HIS A 1 185 ? 50.004 -1.933 -19.130 1.00 52.59 185 HIS A N 1
ATOM 1373 C CA . HIS A 1 185 ? 50.196 -2.599 -17.851 1.00 52.59 185 HIS A CA 1
ATOM 1374 C C . HIS A 1 185 ? 51.581 -3.236 -17.879 1.00 52.59 185 HIS A C 1
ATOM 1376 O O . HIS A 1 185 ? 51.766 -4.272 -18.512 1.00 52.59 185 HIS A O 1
ATOM 1382 N N . ASP A 1 186 ? 52.535 -2.603 -17.200 1.00 45.00 186 ASP A N 1
ATOM 1383 C CA . ASP A 1 186 ? 53.812 -3.214 -16.841 1.00 45.00 186 ASP A CA 1
ATOM 1384 C C . ASP A 1 186 ? 53.547 -4.477 -15.995 1.00 45.00 186 ASP A C 1
ATOM 1386 O O . ASP A 1 186 ? 52.956 -4.364 -14.913 1.00 45.00 186 ASP A O 1
ATOM 1390 N N . PRO A 1 187 ? 53.905 -5.689 -16.463 1.00 50.31 187 PRO A N 1
ATOM 1391 C CA . PRO A 1 187 ? 53.850 -6.897 -15.668 1.00 50.31 187 PRO A CA 1
ATOM 1392 C C . PRO A 1 187 ? 55.257 -7.186 -15.133 1.00 50.31 187 PRO A C 1
ATOM 1394 O O . PRO A 1 187 ? 55.947 -8.081 -15.631 1.00 50.31 187 PRO A O 1
ATOM 1397 N N . HIS A 1 188 ? 55.673 -6.445 -14.109 1.00 42.97 188 HIS A N 1
ATOM 1398 C CA . HIS A 1 188 ? 56.853 -6.761 -13.307 1.00 42.97 188 HIS A CA 1
ATOM 1399 C C . HIS A 1 188 ? 56.537 -6.724 -11.812 1.00 42.97 188 HIS A C 1
ATOM 1401 O O . HIS A 1 188 ? 55.907 -5.751 -11.344 1.00 42.97 188 HIS A O 1
#

Foldseek 3Di:
DDDDDPPPPPDPPDPPPLPQQDPQLQQVLAAQVLLVVVCVVLVVLCQEADPPDPRHRPNDYHLQQVLQDQDDVVQHGLGLVVQLVCQQQVCVRPPPDPDHRSNQDSNSSSHNSSNSNSHNVPDDPPPDDPPPPPCPVVVVVVVVVVVVCVQQDKDAPDPPPDGIDHHPVVVVVVCVVVPDPDPPDDPD

Secondary structure (DSSP, 8-state):
-----TTSSS---------PPPGGG--TT--HHHHHHHHHHTTGGGTSB-TT-S-B-SSSPP-TTGGG-SEETTTEES-HHHHHHHHH-HHHHSTT-SS------HHHHHHHHHHHTTTTTTT---PPPP------HHHHHHHHHHHHHHHH--EESSSSTT-EE--HHHHHHHHHHH----------

Organism: NCBI:txid214106